Protein AF-A0A2G5VVV7-F1 (afdb_monomer)

Sequence (182 aa):
MAPKPEKLKFDSKTTTQTGTEFLISVNQKESNQVFVVARTVVSTDLEGRTAAHVWNPSATKVTLLEGQDIGEAKEYEEIQENWCTPPEADWEAKLPRLPQETPPDYRPLDEIDLKKSILTEDQRKQMVEVINQHKAAFVAPDGNLGCYNGPIRHQIEFIKDAKMPAPRNYRVPLKRRDEVRK

Organism: NCBI:txid1611254

Foldseek 3Di:
DDDDDDDDDDDDDPPPPQQQKKFKAFDPDDDPADKGWDGDIDHADPVRDDDIDIGRPPPDDDDDDVPDDGIDIGRDDDPPPPDPDPPVNPVVVVDDDQQDPFDPPDAPVVVDDCPPDPDDPVVVVVVSVVSRVPVVVDQGSNNDDDDDPDPDDDDDDDDPPDDDDDDDDDDDPPVCCVVVVD

Mean predicted aligned error: 18.75 Å

Secondary structure (DSSP, 8-state):
-PPPPP-------------SEEEEEE-----SS--EE--EEEEPPTTS-----EE-TT-S---PPTT---EEEEE-----------TTT--GGGSPPPP-PPPTT--GGGT---TT-S--HHHHHHHHHHHHHTGGGSPPTT--PPP--SS-----PPPTTPPPPPP--PPPPHHHHHHHH-

pLDDT: mean 76.26, std 15.71, range [29.38, 93.12]

Structure (mmCIF, N/CA/C/O backbone):
data_AF-A0A2G5VVV7-F1
#
_entry.id   AF-A0A2G5VVV7-F1
#
loop_
_atom_site.group_PDB
_atom_site.id
_atom_site.type_symbol
_atom_site.label_atom_id
_atom_site.label_alt_id
_atom_site.label_comp_id
_atom_site.label_asym_id
_atom_site.label_entity_id
_atom_site.label_seq_id
_atom_site.pdbx_PDB_ins_code
_atom_site.Cartn_x
_atom_site.Cartn_y
_atom_site.Cartn_z
_atom_site.occupancy
_atom_site.B_iso_or_equiv
_atom_site.auth_seq_id
_atom_site.auth_comp_id
_atom_site.auth_asym_id
_atom_site.auth_atom_id
_atom_site.pdbx_PDB_model_num
ATOM 1 N N . MET A 1 1 ? 42.698 47.437 -3.882 1.00 41.75 1 MET A N 1
ATOM 2 C CA . MET A 1 1 ? 42.635 46.426 -2.807 1.00 41.75 1 MET A CA 1
ATOM 3 C C . MET A 1 1 ? 41.265 45.769 -2.907 1.00 41.75 1 MET A C 1
ATOM 5 O O . MET A 1 1 ? 40.293 46.346 -2.450 1.00 41.75 1 MET A O 1
ATOM 9 N N . ALA A 1 2 ? 41.170 44.677 -3.667 1.00 38.00 2 ALA A N 1
ATOM 10 C CA . ALA A 1 2 ? 39.912 43.991 -3.969 1.00 38.00 2 ALA A CA 1
ATOM 11 C C . ALA A 1 2 ? 39.783 42.732 -3.086 1.00 38.00 2 ALA A C 1
ATOM 13 O O . ALA A 1 2 ? 40.809 42.100 -2.809 1.00 38.00 2 ALA A O 1
ATOM 14 N N . PRO A 1 3 ? 38.575 42.389 -2.606 1.00 35.34 3 PRO A N 1
ATOM 15 C CA . PRO A 1 3 ? 38.372 41.300 -1.655 1.00 35.34 3 PRO A CA 1
ATOM 16 C C . PRO A 1 3 ? 38.595 39.924 -2.300 1.00 35.34 3 PRO A C 1
ATOM 18 O O . PRO A 1 3 ? 38.179 39.667 -3.428 1.00 35.34 3 PRO A O 1
ATOM 21 N N . LYS A 1 4 ? 39.277 39.043 -1.559 1.00 39.00 4 LYS A N 1
ATOM 22 C CA . LYS A 1 4 ? 39.491 37.629 -1.901 1.00 39.00 4 LYS A CA 1
ATOM 23 C C . LYS A 1 4 ? 38.156 36.872 -1.874 1.00 39.00 4 LYS A C 1
ATOM 25 O O . LYS A 1 4 ? 37.418 37.050 -0.908 1.00 39.00 4 LYS A O 1
ATOM 30 N N . PRO A 1 5 ? 37.882 35.970 -2.830 1.00 36.88 5 PRO A N 1
ATOM 31 C CA . PRO A 1 5 ? 36.772 35.043 -2.699 1.00 36.88 5 PRO A CA 1
ATOM 32 C C . PRO A 1 5 ? 37.105 33.945 -1.680 1.00 36.88 5 PRO A C 1
ATOM 34 O O . PRO A 1 5 ? 38.140 33.274 -1.732 1.00 36.88 5 PRO A O 1
ATOM 37 N N . GLU A 1 6 ? 36.195 33.833 -0.726 1.00 32.22 6 GLU A N 1
ATOM 38 C CA . GLU A 1 6 ? 36.112 32.883 0.369 1.00 32.22 6 GLU A CA 1
ATOM 39 C C . GLU A 1 6 ? 35.870 31.465 -0.173 1.00 32.22 6 GLU A C 1
ATOM 41 O O . GLU A 1 6 ? 34.996 31.234 -1.007 1.00 32.22 6 GLU A O 1
ATOM 46 N N . LYS A 1 7 ? 36.695 30.503 0.257 1.00 32.16 7 LYS A N 1
ATOM 47 C CA . LYS A 1 7 ? 36.575 29.101 -0.156 1.00 32.16 7 LYS A CA 1
ATOM 48 C C . LYS A 1 7 ? 35.434 28.442 0.618 1.00 32.16 7 LYS A C 1
ATOM 50 O O . LYS A 1 7 ? 35.614 28.093 1.782 1.00 32.16 7 LYS A O 1
ATOM 55 N N . LEU A 1 8 ? 34.303 28.217 -0.046 1.00 30.86 8 LEU A N 1
ATOM 56 C CA . LEU A 1 8 ? 33.280 27.275 0.406 1.00 30.86 8 LEU A CA 1
ATOM 57 C C . LEU A 1 8 ? 33.850 25.854 0.318 1.00 30.86 8 LEU A C 1
ATOM 59 O O . LEU A 1 8 ? 34.060 25.316 -0.768 1.00 30.86 8 LEU A O 1
ATOM 63 N N . LYS A 1 9 ? 34.154 25.270 1.479 1.00 29.38 9 LYS A N 1
ATOM 64 C CA . LYS A 1 9 ? 34.445 23.843 1.615 1.00 29.38 9 LYS A CA 1
ATOM 65 C C . LYS A 1 9 ? 33.119 23.089 1.653 1.00 29.38 9 LYS A C 1
ATOM 67 O O . LYS A 1 9 ? 32.349 23.278 2.588 1.00 29.38 9 LYS A O 1
ATOM 72 N N . PHE A 1 10 ? 32.893 22.220 0.676 1.00 32.81 10 PHE A N 1
ATOM 73 C CA . PHE A 1 10 ? 31.936 21.128 0.801 1.00 32.81 10 P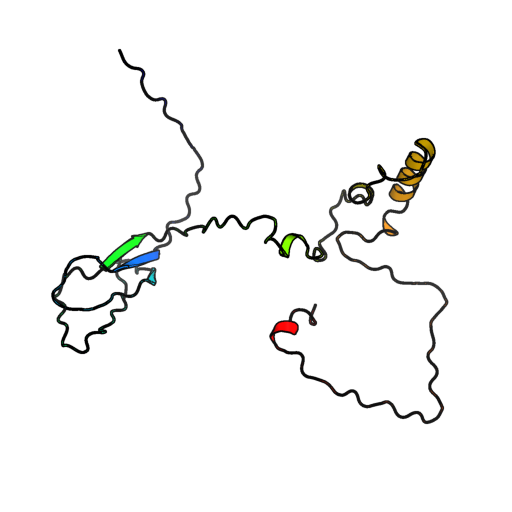HE A CA 1
ATOM 74 C C . PHE A 1 10 ? 32.727 19.838 1.003 1.00 32.81 10 PHE A C 1
ATOM 76 O O . PHE A 1 10 ? 33.313 19.303 0.066 1.00 32.81 10 PHE A O 1
ATOM 83 N N . ASP A 1 11 ? 32.778 19.379 2.253 1.00 38.06 11 ASP A N 1
ATOM 84 C CA . ASP A 1 11 ? 33.148 18.009 2.586 1.00 38.06 11 ASP A CA 1
ATOM 85 C C . ASP A 1 11 ? 31.866 17.168 2.603 1.00 38.06 11 ASP A C 1
ATOM 87 O O . ASP A 1 11 ? 31.071 17.242 3.537 1.00 38.06 11 ASP A O 1
ATOM 91 N N . SER A 1 12 ? 31.684 16.323 1.594 1.00 32.97 12 SER A N 1
ATOM 92 C CA . SER A 1 12 ? 30.944 15.072 1.757 1.00 32.97 12 SER A CA 1
ATOM 93 C C . SER A 1 12 ? 31.585 14.029 0.858 1.00 32.97 12 SER A C 1
ATOM 95 O O . SER A 1 12 ? 31.315 13.938 -0.336 1.00 32.97 12 SER A O 1
ATOM 97 N N . LYS A 1 13 ? 32.485 13.253 1.467 1.00 41.41 13 LYS A N 1
ATOM 98 C CA . LYS A 1 13 ? 32.951 11.981 0.929 1.00 41.41 13 LYS A CA 1
ATOM 99 C C . LYS A 1 13 ? 31.738 11.107 0.625 1.00 41.41 13 LYS A C 1
ATOM 101 O O . LYS A 1 13 ? 31.101 10.586 1.537 1.00 41.41 13 LYS A O 1
ATOM 106 N N . THR A 1 14 ? 31.507 10.861 -0.649 1.00 30.59 14 THR A N 1
ATOM 107 C CA . THR A 1 14 ? 31.000 9.573 -1.103 1.00 30.59 14 THR A CA 1
ATOM 108 C C . THR A 1 14 ? 31.965 9.149 -2.189 1.00 30.59 14 THR A C 1
ATOM 110 O O . THR A 1 14 ? 31.849 9.523 -3.347 1.00 30.59 14 THR A O 1
ATOM 113 N N . THR A 1 15 ? 33.033 8.473 -1.767 1.00 32.81 15 THR A N 1
ATOM 114 C CA . THR A 1 15 ? 33.908 7.746 -2.680 1.00 32.81 15 THR A CA 1
ATOM 115 C C . THR A 1 15 ? 33.084 6.581 -3.211 1.00 32.81 15 THR A C 1
ATOM 117 O O . THR A 1 15 ? 33.132 5.477 -2.670 1.00 32.81 15 THR A O 1
ATOM 120 N N . THR A 1 16 ? 32.253 6.855 -4.212 1.00 38.34 16 THR A N 1
ATOM 121 C CA . THR A 1 16 ? 31.701 5.826 -5.081 1.00 38.34 16 THR A CA 1
ATOM 122 C C . THR A 1 16 ? 32.914 5.193 -5.740 1.00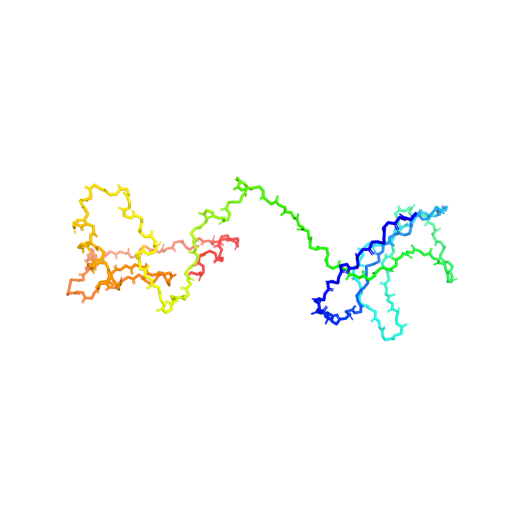 38.34 16 THR A C 1
ATOM 124 O O . THR A 1 16 ? 33.713 5.890 -6.363 1.00 38.34 16 THR A O 1
ATOM 127 N N . GLN A 1 17 ? 33.142 3.907 -5.475 1.00 38.91 17 GLN A N 1
ATOM 128 C CA . GLN A 1 17 ? 34.186 3.154 -6.159 1.00 38.91 17 GLN A CA 1
ATOM 129 C C . GLN A 1 17 ? 33.979 3.378 -7.652 1.00 38.91 17 GLN A C 1
ATOM 131 O O . GLN A 1 17 ? 32.901 3.086 -8.161 1.00 38.91 17 GLN A O 1
ATOM 136 N N . THR A 1 18 ? 34.970 3.979 -8.302 1.00 42.12 18 THR A N 1
ATOM 137 C CA . THR A 1 18 ? 34.952 4.316 -9.718 1.00 42.12 18 THR A CA 1
ATOM 138 C C . THR A 1 18 ? 34.726 3.023 -10.492 1.00 42.12 18 THR A C 1
ATOM 140 O O . THR A 1 18 ? 35.634 2.199 -10.623 1.00 42.12 18 THR A O 1
ATOM 143 N N . GLY A 1 19 ? 33.480 2.786 -10.903 1.00 54.12 19 GLY A N 1
ATOM 144 C CA . GLY A 1 19 ? 33.146 1.690 -11.796 1.00 54.12 19 GLY A CA 1
ATOM 145 C C . GLY A 1 19 ? 33.935 1.904 -13.075 1.00 54.12 19 GLY A C 1
ATOM 146 O O . GLY A 1 19 ? 34.080 3.031 -13.538 1.00 54.12 19 GLY A O 1
ATOM 147 N N . THR A 1 20 ? 34.510 0.845 -13.629 1.00 67.12 20 THR A N 1
ATOM 148 C CA . THR A 1 20 ? 35.317 0.909 -14.853 1.00 67.12 20 THR A CA 1
ATOM 149 C C . THR A 1 20 ? 34.416 1.067 -16.087 1.00 67.12 20 THR A C 1
ATOM 151 O O . THR A 1 20 ? 34.568 0.349 -17.071 1.00 67.12 20 THR A O 1
ATOM 154 N N . GLU A 1 21 ? 33.416 1.944 -15.992 1.00 80.12 21 GLU A N 1
ATOM 155 C CA . GLU A 1 21 ? 32.325 2.128 -16.937 1.00 80.12 21 GLU A CA 1
ATOM 156 C C . GLU A 1 21 ? 32.503 3.451 -17.677 1.00 80.12 21 GLU A C 1
ATOM 158 O O . GLU A 1 21 ? 32.605 4.529 -17.088 1.00 80.12 21 GLU A O 1
ATOM 163 N N . PHE A 1 22 ? 32.529 3.363 -19.001 1.00 81.88 22 PHE A N 1
ATOM 164 C CA . PHE A 1 22 ? 32.709 4.503 -19.881 1.00 81.88 22 PHE A CA 1
ATOM 165 C C . PHE A 1 22 ? 31.529 4.615 -20.836 1.00 81.88 22 PHE A C 1
ATOM 167 O O . PHE A 1 22 ? 31.067 3.630 -21.413 1.00 81.88 22 PHE A O 1
ATOM 174 N N . LEU A 1 23 ? 31.067 5.840 -21.047 1.00 82.44 23 LEU A N 1
ATOM 175 C CA . LEU A 1 23 ? 30.160 6.201 -22.117 1.00 82.44 23 LEU A CA 1
ATOM 176 C C . LEU A 1 23 ? 30.962 6.492 -23.384 1.00 82.44 23 LEU A C 1
ATOM 178 O O . LEU A 1 23 ? 31.681 7.489 -23.464 1.00 82.44 23 LEU A O 1
ATOM 182 N N . ILE A 1 24 ? 30.785 5.655 -24.400 1.00 84.94 24 ILE A N 1
ATOM 183 C CA . ILE A 1 24 ? 31.297 5.924 -25.742 1.00 84.94 24 ILE A CA 1
ATOM 184 C C . ILE A 1 24 ? 30.315 6.853 -26.458 1.00 84.94 24 ILE A C 1
ATOM 186 O O . ILE A 1 24 ? 29.110 6.591 -26.485 1.00 84.94 24 ILE A O 1
ATOM 190 N N . SER A 1 25 ? 30.818 7.923 -27.069 1.00 80.06 25 SER A N 1
ATOM 191 C CA . SER A 1 25 ? 30.052 8.827 -27.931 1.00 80.06 25 SER A CA 1
ATOM 192 C C . SER A 1 25 ? 30.754 9.098 -29.262 1.00 80.06 25 SER A C 1
ATOM 194 O O . SER A 1 25 ? 31.976 9.009 -29.378 1.00 80.06 25 SER A O 1
ATOM 196 N N . VAL A 1 26 ? 29.966 9.455 -30.280 1.00 76.56 26 VAL A N 1
ATOM 197 C CA . VAL A 1 26 ? 30.473 9.816 -31.611 1.00 76.56 26 VAL A CA 1
ATOM 198 C C . VAL A 1 26 ? 31.362 11.051 -31.510 1.00 76.56 26 VAL A C 1
ATOM 200 O O . VAL A 1 26 ? 30.960 12.062 -30.935 1.00 76.56 26 VAL A O 1
ATOM 203 N N . ASN A 1 27 ? 32.546 10.983 -32.115 1.00 68.56 27 ASN A N 1
ATOM 204 C CA . ASN A 1 27 ? 33.397 12.152 -32.268 1.00 68.56 27 ASN A CA 1
ATOM 205 C C . ASN A 1 27 ? 32.788 13.060 -33.351 1.00 68.56 27 ASN A C 1
ATOM 207 O O . ASN A 1 27 ? 32.589 12.619 -34.480 1.00 68.56 27 ASN A O 1
ATOM 211 N N . GLN A 1 28 ? 32.487 14.321 -33.030 1.00 64.62 28 GLN A N 1
ATOM 212 C CA . GLN A 1 28 ? 31.889 15.291 -33.967 1.00 64.62 28 GLN A CA 1
ATOM 213 C C . GLN A 1 28 ? 32.881 15.805 -35.030 1.00 64.62 28 GLN A C 1
ATOM 215 O O . GLN A 1 28 ? 32.661 16.842 -35.652 1.00 64.62 28 GLN A O 1
ATOM 220 N N . LYS A 1 29 ? 34.000 15.108 -35.231 1.00 67.25 29 LYS A N 1
ATOM 221 C CA . LYS A 1 29 ? 35.034 15.497 -36.182 1.00 67.25 29 LYS A CA 1
ATOM 222 C C . LYS A 1 29 ? 34.561 15.235 -37.608 1.00 67.25 29 LYS A C 1
ATOM 224 O O . LYS A 1 29 ? 34.076 14.151 -37.924 1.00 67.25 29 LYS A O 1
ATOM 229 N N . GLU A 1 30 ? 34.743 16.224 -38.475 1.00 61.44 30 GLU A N 1
ATOM 230 C CA . GLU A 1 30 ? 34.413 16.096 -39.891 1.00 61.44 30 GLU A CA 1
ATOM 231 C C . GLU A 1 30 ? 35.274 15.000 -40.536 1.00 61.44 30 GLU A C 1
ATOM 233 O O . GLU A 1 30 ? 36.505 15.067 -40.557 1.00 61.44 30 GLU A O 1
ATOM 238 N N . SER A 1 31 ? 34.609 13.962 -41.039 1.00 67.94 31 SER A N 1
ATOM 239 C CA . SER A 1 31 ? 35.207 12.854 -41.777 1.00 67.94 31 SER A CA 1
ATOM 240 C C . SER A 1 31 ? 34.545 12.771 -43.147 1.00 67.94 31 SER A C 1
ATOM 242 O O . SER A 1 31 ? 33.325 12.855 -43.264 1.00 67.94 31 SER A O 1
ATOM 244 N N . ASN A 1 32 ? 35.349 12.538 -44.187 1.00 69.88 32 ASN A N 1
ATOM 245 C CA . ASN A 1 32 ? 34.858 12.303 -45.550 1.00 69.88 32 ASN A CA 1
ATOM 246 C C . ASN A 1 32 ? 34.114 10.960 -45.693 1.00 69.88 32 ASN A C 1
ATOM 248 O O . ASN A 1 32 ? 33.502 10.700 -46.726 1.00 69.88 32 ASN A O 1
ATOM 252 N N . GLN A 1 33 ? 34.197 10.087 -44.684 1.00 72.81 33 GLN A N 1
ATOM 253 C CA . GLN A 1 33 ? 33.508 8.799 -44.634 1.00 72.81 33 GLN A CA 1
ATOM 254 C C . GLN A 1 33 ? 32.395 8.843 -43.587 1.00 72.81 33 GLN A C 1
ATOM 256 O O . GLN A 1 33 ? 32.633 9.235 -42.444 1.00 72.81 33 GLN A O 1
ATOM 261 N N . VA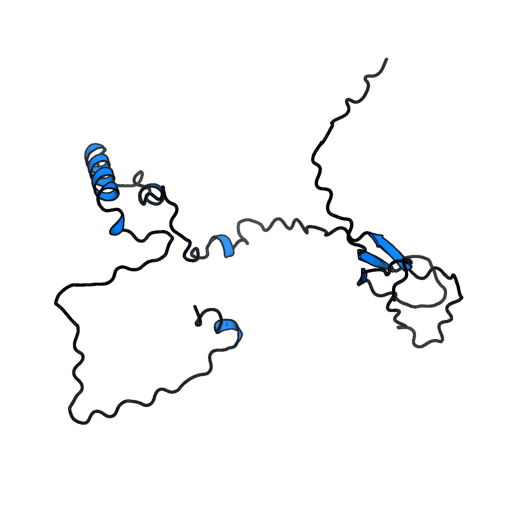L A 1 34 ? 31.196 8.404 -43.978 1.00 78.00 34 VAL A N 1
ATOM 262 C CA . VAL A 1 34 ? 30.000 8.421 -43.130 1.00 78.00 34 VAL A CA 1
ATOM 263 C C . VAL A 1 34 ? 29.871 7.085 -42.396 1.00 78.00 34 VAL A C 1
ATOM 265 O O . VAL A 1 34 ? 29.433 6.082 -42.963 1.00 78.00 34 VAL A O 1
ATOM 268 N N . PHE A 1 35 ? 30.239 7.084 -41.118 1.00 80.50 35 PHE A N 1
ATOM 269 C CA . PHE A 1 35 ? 30.015 5.991 -40.174 1.00 80.50 35 PHE A CA 1
ATOM 270 C C . PHE A 1 35 ? 29.528 6.558 -38.837 1.00 80.50 35 PHE A C 1
ATOM 272 O O . PHE A 1 35 ? 29.743 7.729 -38.532 1.00 80.50 35 PHE A O 1
ATOM 279 N N . VAL A 1 36 ? 28.845 5.733 -38.046 1.00 82.25 36 VAL A N 1
ATOM 280 C CA . VAL A 1 36 ? 28.273 6.118 -36.752 1.00 82.25 36 VAL A CA 1
ATOM 281 C C . VAL A 1 36 ? 28.804 5.174 -35.684 1.00 82.25 36 VAL A C 1
ATOM 283 O O . VAL A 1 36 ? 28.668 3.959 -35.807 1.00 82.25 36 VAL A O 1
ATOM 286 N N . VAL A 1 37 ? 29.389 5.721 -34.623 1.00 84.75 37 VAL A N 1
ATOM 287 C CA . VAL A 1 37 ? 29.725 4.954 -33.416 1.00 84.75 37 VAL A CA 1
ATOM 288 C C . VAL A 1 37 ? 28.503 4.927 -32.501 1.00 84.75 37 VAL A C 1
ATOM 290 O O . VAL A 1 37 ? 27.918 5.967 -32.204 1.00 84.75 37 VAL A O 1
ATOM 293 N N . ALA A 1 38 ? 28.073 3.743 -32.075 1.00 81.88 38 ALA A N 1
ATOM 294 C CA . ALA A 1 38 ? 26.917 3.620 -31.198 1.00 81.88 38 ALA A CA 1
ATOM 295 C C . ALA A 1 38 ? 27.218 4.241 -29.827 1.00 81.88 38 ALA A C 1
ATOM 297 O O . ALA A 1 38 ? 28.264 3.979 -29.232 1.00 81.88 38 ALA A O 1
ATOM 298 N N . ARG A 1 39 ? 26.277 5.042 -29.314 1.00 83.12 39 ARG A N 1
ATOM 299 C CA . ARG A 1 39 ? 26.355 5.553 -27.946 1.00 83.12 39 ARG A CA 1
ATOM 300 C C . ARG A 1 39 ? 26.049 4.409 -26.988 1.00 83.12 39 ARG A C 1
ATOM 302 O O . ARG A 1 39 ? 24.937 3.883 -26.996 1.00 83.12 39 ARG A O 1
ATOM 309 N N . THR A 1 40 ? 27.032 3.971 -26.214 1.00 82.50 40 THR A N 1
ATOM 310 C CA . THR A 1 40 ? 26.900 2.779 -25.365 1.00 82.50 40 THR A CA 1
ATOM 311 C C . THR A 1 40 ? 27.755 2.932 -24.117 1.00 82.50 40 THR A C 1
ATOM 313 O O . THR A 1 40 ? 28.841 3.504 -24.179 1.00 82.50 40 THR A O 1
ATOM 316 N N . VAL A 1 41 ? 27.239 2.437 -22.992 1.00 85.25 41 VAL A N 1
ATOM 317 C CA . VAL A 1 41 ? 27.993 2.301 -21.744 1.00 85.25 41 VAL A CA 1
ATOM 318 C C . VAL A 1 41 ? 28.699 0.954 -21.777 1.00 85.25 41 VAL A C 1
ATOM 320 O O . VAL A 1 41 ? 28.057 -0.071 -22.013 1.00 85.25 41 VAL A O 1
ATOM 323 N N . VAL A 1 42 ? 30.014 0.958 -21.598 1.00 82.25 42 VAL A N 1
ATOM 324 C CA . VAL A 1 42 ? 30.841 -0.249 -21.647 1.00 82.25 42 VAL A CA 1
ATOM 325 C C . VAL A 1 42 ? 31.768 -0.314 -20.446 1.00 82.25 42 VAL A C 1
ATOM 327 O O . VAL A 1 42 ? 32.314 0.701 -20.018 1.00 82.25 42 VAL A O 1
ATOM 330 N N . SER A 1 43 ? 31.984 -1.521 -19.936 1.00 81.88 43 SER A N 1
ATOM 331 C CA . SER A 1 43 ? 33.055 -1.804 -18.987 1.00 81.88 43 SER A CA 1
ATOM 332 C C . SER A 1 43 ? 34.364 -2.077 -19.733 1.00 81.88 43 SER A C 1
ATOM 334 O O . SER A 1 43 ? 34.343 -2.726 -20.785 1.00 81.88 43 SER A O 1
ATOM 336 N N . THR A 1 44 ? 35.502 -1.613 -19.214 1.00 80.81 44 T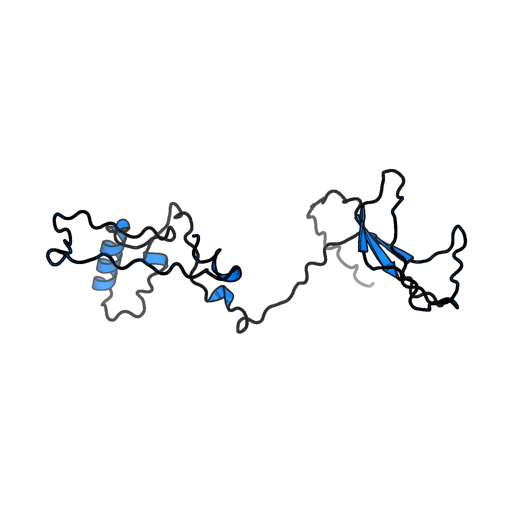HR A N 1
ATOM 337 C CA . THR A 1 44 ? 36.824 -1.933 -19.790 1.00 80.81 44 THR A CA 1
ATOM 338 C C . THR A 1 44 ? 37.535 -3.042 -19.019 1.00 80.81 44 THR A C 1
ATOM 340 O O . THR A 1 44 ? 37.378 -3.160 -17.805 1.00 80.81 44 THR A O 1
ATOM 343 N N . ASP A 1 45 ? 38.385 -3.800 -19.714 1.00 79.38 45 ASP A N 1
ATOM 344 C CA . ASP A 1 45 ? 39.290 -4.774 -19.091 1.00 79.38 45 ASP A CA 1
ATOM 345 C C . ASP A 1 45 ? 40.424 -4.087 -18.297 1.00 79.38 45 ASP A C 1
ATOM 347 O O . ASP A 1 45 ? 40.611 -2.872 -18.377 1.00 79.38 45 ASP A O 1
ATOM 351 N N . LEU A 1 46 ? 41.249 -4.864 -17.576 1.00 74.06 46 LEU A N 1
ATOM 352 C CA . LEU A 1 46 ? 42.396 -4.373 -16.780 1.00 74.06 46 LEU A CA 1
ATOM 353 C C . LEU A 1 46 ? 43.431 -3.562 -17.589 1.00 74.06 46 LEU A C 1
ATOM 355 O O . LEU A 1 46 ? 44.210 -2.806 -17.017 1.00 74.06 46 LEU A O 1
ATOM 359 N N . GLU A 1 47 ? 43.437 -3.714 -18.915 1.00 76.44 47 GLU A N 1
ATOM 360 C CA . GLU A 1 47 ? 44.302 -2.981 -19.849 1.00 76.44 47 GLU A CA 1
ATOM 361 C C . GLU A 1 47 ? 43.601 -1.777 -20.512 1.00 76.44 47 GLU A C 1
ATOM 363 O O . GLU A 1 47 ? 44.152 -1.176 -21.433 1.00 76.44 47 GLU A O 1
ATOM 368 N N . GLY A 1 48 ? 42.374 -1.438 -20.094 1.00 73.50 48 GLY A N 1
ATOM 369 C CA . GLY A 1 48 ? 41.603 -0.307 -20.626 1.00 73.50 48 GLY A CA 1
ATOM 370 C C . GLY A 1 48 ? 41.032 -0.529 -22.031 1.00 73.50 48 GLY A C 1
ATOM 371 O O . GLY A 1 48 ? 40.651 0.427 -22.704 1.00 73.50 48 GLY A O 1
ATOM 372 N N . ARG A 1 49 ? 40.984 -1.779 -22.506 1.00 80.06 49 ARG A N 1
ATOM 373 C CA . ARG A 1 49 ? 40.441 -2.131 -23.827 1.00 80.06 49 ARG A CA 1
ATOM 374 C C . ARG A 1 49 ? 38.947 -2.419 -23.727 1.00 80.06 49 ARG A C 1
ATOM 376 O O . ARG A 1 49 ? 38.478 -2.975 -22.737 1.00 80.06 49 ARG A O 1
ATOM 383 N N . THR A 1 50 ? 38.206 -2.046 -24.765 1.00 82.12 50 THR A N 1
ATOM 384 C CA . THR A 1 50 ? 36.775 -2.335 -24.893 1.00 82.12 50 THR A CA 1
ATOM 385 C C . THR A 1 50 ? 36.367 -2.380 -26.364 1.00 82.12 50 THR A C 1
ATOM 387 O O . THR A 1 50 ? 37.073 -1.859 -27.232 1.00 82.12 50 THR A O 1
ATOM 390 N N . ALA A 1 51 ? 35.244 -3.030 -26.658 1.00 82.25 51 ALA A N 1
ATOM 391 C CA . ALA A 1 51 ? 34.694 -3.115 -28.003 1.00 82.25 51 ALA A CA 1
ATOM 392 C C . ALA A 1 51 ? 33.669 -1.995 -28.231 1.00 82.25 51 ALA A C 1
ATOM 394 O O . ALA A 1 51 ? 32.743 -1.817 -27.443 1.00 82.25 51 ALA A O 1
ATOM 395 N N . ALA A 1 52 ? 33.804 -1.272 -29.343 1.00 83.19 52 ALA A N 1
ATOM 396 C CA . ALA A 1 52 ? 32.834 -0.271 -29.776 1.00 83.19 52 ALA A CA 1
ATOM 397 C C . ALA A 1 52 ? 32.017 -0.796 -30.964 1.00 83.19 52 ALA A C 1
ATOM 399 O O . ALA A 1 52 ? 32.563 -1.383 -31.900 1.00 83.19 52 ALA A O 1
ATOM 400 N N . HIS A 1 53 ? 30.708 -0.544 -30.960 1.00 83.62 53 HIS A N 1
ATOM 401 C CA . HIS A 1 53 ? 29.861 -0.850 -32.109 1.00 83.62 53 HIS A CA 1
ATOM 402 C C . HIS A 1 53 ? 29.916 0.285 -33.128 1.00 83.62 53 HIS A C 1
ATOM 404 O O . HIS A 1 53 ? 29.551 1.422 -32.830 1.00 83.62 53 HIS A O 1
ATOM 410 N N . VAL A 1 54 ? 30.323 -0.044 -34.352 1.00 85.00 54 VAL A N 1
ATOM 411 C CA . VAL A 1 54 ? 30.374 0.894 -35.476 1.00 85.00 54 VAL A CA 1
ATOM 412 C C . VAL A 1 54 ? 29.361 0.468 -36.528 1.00 85.00 54 VAL A C 1
ATOM 414 O O . VAL A 1 54 ? 29.351 -0.677 -36.976 1.00 85.00 54 VAL A O 1
ATOM 417 N N . TRP A 1 55 ? 28.517 1.407 -36.931 1.00 84.50 55 TRP A N 1
ATOM 418 C CA . TRP A 1 55 ? 27.511 1.235 -37.966 1.00 84.50 55 TRP A CA 1
ATOM 419 C C . TRP A 1 55 ? 27.900 2.014 -39.216 1.00 84.50 55 TRP A C 1
ATOM 421 O O . TRP A 1 55 ? 28.270 3.185 -39.150 1.00 84.50 55 TRP A O 1
ATOM 431 N N . ASN A 1 56 ? 27.778 1.365 -40.373 1.00 86.50 56 ASN A N 1
ATOM 432 C CA . ASN A 1 56 ? 27.977 1.993 -41.673 1.00 86.50 56 ASN A CA 1
ATOM 433 C C . ASN A 1 56 ? 26.619 2.220 -42.361 1.00 86.50 56 ASN A C 1
ATOM 435 O O . ASN A 1 56 ? 26.117 1.307 -43.019 1.00 86.50 56 ASN A O 1
ATOM 439 N N . PRO A 1 57 ? 26.018 3.417 -42.245 1.00 82.69 57 PRO A N 1
ATOM 440 C CA . PRO A 1 57 ? 24.754 3.728 -42.910 1.00 82.69 57 PRO A CA 1
ATOM 441 C C . PRO A 1 57 ? 24.925 4.046 -44.404 1.00 82.69 57 PRO A C 1
ATOM 443 O O . PRO A 1 57 ? 23.941 4.094 -45.133 1.00 82.69 57 PRO A O 1
ATOM 446 N N . SER A 1 58 ? 26.154 4.286 -44.872 1.00 79.81 58 SER A N 1
ATOM 447 C CA . SER A 1 58 ? 26.415 4.809 -46.218 1.00 79.81 58 SER A CA 1
ATOM 448 C C . SER A 1 58 ? 26.431 3.747 -47.317 1.00 79.81 58 SER A C 1
ATOM 450 O O . SER A 1 58 ? 26.476 4.099 -48.492 1.00 79.81 58 SER A O 1
ATOM 452 N N . ALA A 1 59 ? 26.463 2.458 -46.952 1.00 75.38 59 ALA A N 1
ATOM 453 C CA . ALA A 1 59 ? 26.680 1.320 -47.857 1.00 75.38 59 ALA A CA 1
ATOM 454 C C . ALA A 1 59 ? 27.941 1.426 -48.751 1.00 75.38 59 ALA A C 1
ATOM 456 O O . ALA A 1 59 ? 28.149 0.598 -49.637 1.00 75.38 59 ALA A O 1
ATOM 457 N N . THR A 1 60 ? 28.812 2.411 -48.508 1.00 83.62 60 THR A N 1
ATOM 458 C CA . THR A 1 60 ? 30.101 2.570 -49.186 1.00 83.62 60 THR A CA 1
ATOM 459 C C . THR A 1 60 ? 31.215 1.906 -48.383 1.00 83.62 60 THR A C 1
ATOM 461 O O . THR A 1 60 ? 31.062 1.610 -47.195 1.00 83.62 60 THR A O 1
ATOM 464 N N . LYS A 1 61 ? 32.354 1.634 -49.027 1.00 82.38 61 LYS A N 1
ATOM 465 C CA . LYS A 1 61 ? 33.515 1.054 -48.348 1.00 82.38 61 LYS A CA 1
ATOM 466 C C . LYS A 1 61 ? 34.125 2.087 -47.392 1.00 82.38 61 LYS A C 1
ATOM 468 O O . LYS A 1 61 ? 34.719 3.061 -47.841 1.00 82.38 61 LYS A O 1
ATOM 473 N N . VAL A 1 62 ? 34.008 1.829 -46.092 1.00 82.69 62 VAL A N 1
ATOM 474 C CA . VAL A 1 62 ? 34.658 2.601 -45.021 1.00 82.69 62 VAL A CA 1
ATOM 475 C C . VAL A 1 62 ? 36.002 1.950 -44.697 1.00 82.69 62 VAL A C 1
ATOM 477 O O . VAL A 1 62 ? 36.095 0.724 -44.603 1.00 82.69 62 VAL A O 1
ATOM 480 N N . THR A 1 63 ? 37.052 2.753 -44.554 1.00 83.62 63 THR A N 1
ATOM 481 C CA . THR A 1 63 ? 38.409 2.295 -44.224 1.00 83.62 63 THR A CA 1
ATOM 482 C C . THR A 1 63 ? 38.853 2.952 -42.929 1.00 83.62 63 THR A C 1
ATOM 484 O O . THR A 1 63 ? 39.051 4.164 -42.900 1.00 83.62 63 THR A O 1
ATOM 487 N N . LEU A 1 64 ? 39.026 2.148 -41.882 1.00 82.12 64 LEU A N 1
ATOM 488 C CA . LEU A 1 64 ? 39.549 2.596 -40.594 1.00 82.12 64 LEU A CA 1
ATOM 489 C C . LEU A 1 64 ? 41.030 2.228 -40.507 1.00 82.12 64 LEU A C 1
ATOM 491 O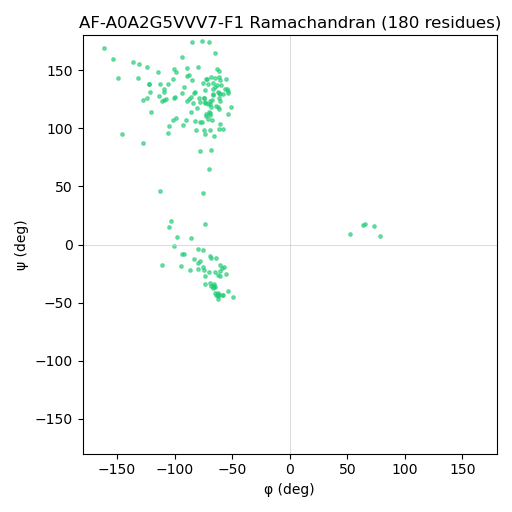 O . LEU A 1 64 ? 41.393 1.075 -40.751 1.00 82.12 64 LEU A O 1
ATOM 495 N N . LEU A 1 65 ? 41.877 3.207 -40.204 1.00 83.69 65 LEU A N 1
ATOM 496 C CA . LEU A 1 65 ? 43.310 3.006 -40.001 1.00 83.69 65 LEU A CA 1
ATOM 497 C C . LEU A 1 65 ? 43.604 2.685 -38.532 1.00 83.69 65 LEU A C 1
ATOM 499 O O . LEU A 1 65 ? 42.886 3.111 -37.628 1.00 83.69 65 LEU A O 1
ATOM 503 N N . GLU A 1 66 ? 44.681 1.943 -38.289 1.00 81.69 66 GLU A N 1
ATOM 504 C CA . GLU A 1 66 ? 45.166 1.697 -36.932 1.00 81.69 66 GLU A CA 1
ATOM 505 C C . GLU A 1 66 ? 45.557 3.026 -36.263 1.00 81.69 66 GLU A C 1
ATOM 507 O O . GLU A 1 66 ? 46.253 3.849 -36.858 1.00 81.69 66 GLU A O 1
ATOM 512 N N . GLY A 1 67 ? 45.060 3.260 -35.044 1.00 80.88 67 GLY A N 1
ATOM 513 C CA . GLY A 1 67 ? 45.254 4.518 -34.313 1.00 80.88 67 GLY A CA 1
ATOM 514 C C . GLY A 1 67 ? 44.355 5.678 -34.761 1.00 80.88 67 GLY A C 1
ATOM 515 O O . GLY A 1 67 ? 44.551 6.801 -34.308 1.00 80.88 67 GLY A O 1
ATOM 516 N N . GLN A 1 68 ? 43.381 5.442 -35.645 1.00 81.38 68 GLN A N 1
ATOM 517 C CA . GLN A 1 68 ? 42.420 6.468 -36.044 1.00 81.38 68 GLN A CA 1
ATOM 518 C C . GLN A 1 68 ? 41.377 6.724 -34.945 1.00 81.38 68 GLN A C 1
ATOM 520 O O . GLN A 1 68 ? 40.650 5.817 -34.539 1.00 81.38 68 GLN A O 1
ATOM 525 N N . ASP A 1 69 ? 41.237 7.987 -34.539 1.00 81.94 69 ASP A N 1
ATOM 526 C CA . ASP A 1 69 ? 40.200 8.417 -33.599 1.00 81.94 69 ASP A CA 1
ATOM 527 C C . ASP A 1 69 ? 38.808 8.340 -34.247 1.00 81.94 69 ASP A C 1
ATOM 529 O O . ASP A 1 69 ? 38.491 9.101 -35.165 1.00 81.94 69 ASP A O 1
ATOM 533 N N . ILE A 1 70 ? 37.960 7.435 -33.755 1.00 82.38 70 ILE A N 1
ATOM 534 C CA . ILE A 1 70 ? 36.590 7.225 -34.264 1.00 82.38 70 ILE A CA 1
ATOM 535 C C . ILE A 1 70 ? 35.494 7.671 -33.285 1.00 82.38 70 ILE A C 1
ATOM 537 O O . ILE A 1 70 ? 34.351 7.878 -33.688 1.00 82.38 70 ILE A O 1
ATOM 541 N N . GLY A 1 71 ? 35.826 7.846 -32.007 1.00 81.38 71 GLY A N 1
ATOM 542 C CA . GLY A 1 71 ? 34.881 8.160 -30.938 1.00 81.38 71 GLY A CA 1
ATOM 543 C C . GLY A 1 71 ? 35.588 8.745 -29.720 1.00 81.38 71 GLY A C 1
ATOM 544 O O . GLY A 1 71 ? 36.813 8.727 -29.640 1.00 81.38 71 GLY A O 1
ATOM 545 N N . GLU A 1 72 ? 34.806 9.272 -28.788 1.00 83.94 72 GLU A N 1
ATOM 546 C CA . GLU A 1 72 ? 35.272 9.756 -27.488 1.00 83.94 72 GLU A CA 1
ATOM 547 C C . GLU A 1 72 ? 34.700 8.843 -26.399 1.00 83.94 72 GLU A C 1
ATOM 549 O O . GLU A 1 72 ? 33.530 8.465 -26.470 1.00 83.94 72 GLU A O 1
ATOM 554 N N . ALA A 1 73 ? 35.509 8.484 -25.404 1.00 83.12 73 ALA A N 1
ATOM 555 C CA . ALA A 1 73 ? 35.061 7.753 -24.225 1.00 83.12 73 ALA A CA 1
ATOM 556 C C . ALA A 1 73 ? 35.130 8.686 -23.013 1.00 83.12 73 ALA A C 1
ATOM 558 O O . ALA A 1 73 ? 36.188 9.245 -22.723 1.00 83.12 73 ALA A O 1
ATOM 559 N N . LYS A 1 74 ? 34.004 8.867 -22.323 1.00 83.62 74 LYS A N 1
ATOM 560 C CA . LYS A 1 74 ? 33.917 9.629 -21.068 1.00 83.62 74 LYS A CA 1
ATOM 561 C C . LYS A 1 74 ? 33.548 8.691 -19.939 1.00 83.62 74 LYS A C 1
ATOM 563 O O . LYS A 1 74 ? 32.837 7.723 -20.173 1.00 83.62 74 LYS A O 1
ATOM 568 N N . GLU A 1 75 ? 34.021 8.969 -18.734 1.00 80.75 75 GLU A N 1
ATOM 569 C CA . GLU A 1 75 ? 33.561 8.253 -17.545 1.00 80.75 75 GLU A CA 1
ATOM 570 C C . GLU A 1 75 ? 32.036 8.379 -17.434 1.00 80.75 75 GLU A C 1
ATOM 572 O O . GLU A 1 75 ? 31.473 9.450 -17.693 1.00 80.75 75 GLU A O 1
ATOM 577 N N . TYR A 1 76 ? 31.359 7.265 -17.164 1.00 74.62 76 TYR A N 1
ATOM 578 C CA . TYR A 1 76 ? 29.909 7.274 -17.044 1.00 74.62 76 TYR A CA 1
ATOM 579 C C . TYR A 1 76 ? 29.508 7.871 -15.693 1.00 74.62 76 TYR A C 1
ATOM 581 O O . TYR A 1 76 ? 29.616 7.226 -14.655 1.00 74.62 76 TYR A O 1
ATOM 589 N N . GLU A 1 77 ? 29.013 9.106 -15.712 1.00 68.12 77 GLU A N 1
ATOM 590 C CA . GLU A 1 77 ? 28.259 9.664 -14.594 1.00 68.12 77 GLU A CA 1
ATOM 591 C C . GLU A 1 77 ? 26.780 9.333 -14.802 1.00 68.12 77 GLU A C 1
ATOM 593 O O . GLU A 1 77 ? 26.200 9.659 -15.843 1.00 68.12 77 GLU A O 1
ATOM 598 N N . GLU A 1 78 ? 26.162 8.674 -13.820 1.00 62.34 78 GLU A N 1
ATOM 599 C CA . GLU A 1 78 ? 24.716 8.478 -13.800 1.00 62.34 78 GLU A CA 1
ATOM 600 C C . GLU A 1 78 ? 24.048 9.858 -13.771 1.00 62.34 78 GLU A C 1
ATOM 602 O O . GLU A 1 78 ? 24.037 10.555 -12.754 1.00 62.34 78 GLU A O 1
ATOM 607 N N . ILE A 1 79 ? 23.522 10.283 -14.922 1.00 58.56 79 ILE A N 1
ATOM 608 C CA . ILE A 1 79 ? 22.729 11.502 -15.013 1.00 58.56 79 ILE A CA 1
ATOM 609 C C . ILE A 1 79 ? 21.437 11.197 -14.265 1.00 58.56 79 ILE A C 1
ATOM 611 O O . ILE A 1 79 ? 20.533 10.567 -14.810 1.00 58.56 79 ILE A O 1
ATOM 615 N N . GLN A 1 80 ? 21.347 11.631 -13.008 1.00 53.94 80 GLN A N 1
ATOM 616 C CA . GLN A 1 80 ? 20.058 11.735 -12.344 1.00 53.94 80 GLN A CA 1
ATOM 617 C C . GLN A 1 80 ? 19.243 12.746 -13.145 1.00 53.94 80 GLN A C 1
ATOM 619 O O . GLN A 1 80 ? 19.447 13.959 -13.047 1.00 53.94 80 GLN A O 1
ATOM 624 N N . GLU A 1 81 ? 18.365 12.248 -14.011 1.00 53.47 81 GLU A N 1
ATOM 625 C CA . GLU A 1 81 ? 17.408 13.084 -14.709 1.00 53.47 81 GLU A CA 1
ATOM 626 C C . GLU A 1 81 ? 16.454 13.659 -13.660 1.00 53.47 81 GLU A C 1
ATOM 628 O O . GLU A 1 81 ? 15.467 13.046 -13.260 1.00 53.47 81 GLU A O 1
ATOM 633 N N . ASN A 1 82 ? 16.793 14.855 -13.177 1.00 53.62 82 ASN A N 1
ATOM 634 C CA . ASN A 1 82 ? 15.976 15.662 -12.283 1.00 53.62 82 ASN A CA 1
ATOM 635 C C . ASN A 1 82 ? 14.755 16.192 -13.059 1.00 53.62 82 ASN A C 1
ATOM 637 O O . ASN A 1 82 ? 14.615 17.394 -13.302 1.00 53.62 82 ASN A O 1
ATOM 641 N N . TRP A 1 83 ? 13.865 15.302 -13.498 1.00 56.12 83 TRP A N 1
ATOM 642 C CA . TRP A 1 83 ? 12.548 15.714 -13.960 1.00 56.12 83 TRP A CA 1
ATOM 643 C C . TRP A 1 83 ? 11.715 16.117 -12.756 1.00 56.12 83 TRP A C 1
ATOM 645 O O . TRP A 1 83 ? 11.306 15.298 -11.939 1.00 56.12 83 TRP A O 1
ATOM 655 N N . CYS A 1 84 ? 11.450 17.414 -12.659 1.00 62.41 84 CYS A N 1
ATOM 656 C CA . CYS A 1 84 ? 10.424 17.924 -11.770 1.00 62.41 84 CYS A CA 1
ATOM 657 C C . CYS A 1 84 ? 9.063 17.612 -12.404 1.00 62.41 84 CYS A C 1
ATOM 659 O O . CYS A 1 84 ? 8.628 18.305 -13.327 1.00 62.41 84 CYS A O 1
ATOM 661 N N . THR A 1 85 ? 8.413 16.538 -11.957 1.00 73.19 85 THR A N 1
ATOM 662 C CA . THR A 1 85 ? 7.021 16.259 -12.321 1.00 73.19 85 THR A CA 1
ATOM 663 C C . THR A 1 85 ? 6.138 17.310 -11.646 1.00 73.19 85 THR A C 1
ATOM 665 O O . THR A 1 85 ? 6.180 17.428 -10.419 1.00 73.19 85 THR A O 1
ATOM 668 N N . PRO A 1 86 ? 5.358 18.108 -12.399 1.00 81.25 86 PRO A N 1
ATOM 669 C CA . PRO A 1 86 ? 4.469 19.088 -11.792 1.00 81.25 86 PRO A CA 1
ATOM 670 C C . PRO A 1 86 ? 3.439 18.379 -10.896 1.00 81.25 86 PRO A C 1
ATOM 672 O O . PRO A 1 86 ? 2.988 17.283 -11.242 1.00 81.25 86 PRO A O 1
ATOM 675 N N . PRO A 1 87 ? 3.044 18.979 -9.759 1.00 78.44 87 PRO A N 1
ATOM 676 C CA . PRO A 1 87 ? 2.198 18.328 -8.756 1.00 78.44 87 PRO A CA 1
ATOM 677 C C . PRO A 1 87 ? 0.828 17.901 -9.304 1.00 78.44 87 PRO A C 1
ATOM 679 O O . PRO A 1 87 ? 0.202 16.984 -8.777 1.00 78.44 87 PRO A O 1
ATOM 682 N N . GLU A 1 88 ? 0.349 18.525 -10.382 1.00 78.81 88 GLU A N 1
ATOM 683 C CA . GLU A 1 88 ? -0.885 18.127 -11.061 1.00 78.81 88 GLU A CA 1
ATOM 684 C C . GLU A 1 88 ? -0.740 16.827 -11.872 1.00 78.81 88 GLU A C 1
ATOM 686 O O . GLU A 1 88 ? -1.732 16.119 -12.064 1.00 78.81 88 GLU A O 1
ATOM 691 N N . ALA A 1 89 ? 0.472 16.519 -12.347 1.00 78.94 89 ALA A N 1
ATOM 692 C CA . ALA A 1 89 ? 0.799 15.324 -13.127 1.00 78.94 89 ALA A CA 1
ATOM 693 C C . ALA A 1 89 ? 1.269 14.145 -12.259 1.00 78.94 89 ALA A C 1
ATOM 695 O O . ALA A 1 89 ? 1.397 13.029 -12.766 1.00 78.94 89 ALA A O 1
ATOM 696 N N . ASP A 1 90 ? 1.484 14.371 -10.962 1.00 77.62 90 ASP A N 1
ATOM 697 C CA . ASP A 1 90 ? 1.781 13.326 -9.988 1.00 77.62 90 ASP A CA 1
ATOM 698 C C . ASP A 1 90 ? 0.492 12.588 -9.586 1.00 77.62 90 ASP A C 1
ATOM 700 O O . ASP A 1 90 ? -0.179 12.870 -8.587 1.00 77.62 90 ASP A O 1
ATOM 704 N N . TRP A 1 91 ? 0.082 11.662 -10.450 1.00 76.25 91 TRP A N 1
ATOM 705 C CA . TRP A 1 91 ? -1.054 10.781 -10.197 1.00 76.25 91 TRP A CA 1
ATOM 706 C C . TRP A 1 91 ? -0.716 9.687 -9.173 1.00 76.25 91 TRP A C 1
ATOM 708 O O . TRP A 1 91 ? -1.634 9.173 -8.530 1.00 76.25 91 TRP A O 1
ATOM 718 N N . GLU A 1 92 ? 0.568 9.362 -8.983 1.00 74.81 92 GLU A N 1
ATOM 719 C CA . GLU A 1 92 ? 1.030 8.367 -8.010 1.00 74.81 92 GLU A CA 1
ATOM 720 C C . GLU A 1 92 ? 0.778 8.835 -6.574 1.00 74.81 92 GLU A C 1
ATOM 722 O O . GLU A 1 92 ? 0.335 8.041 -5.743 1.00 74.81 92 GLU A O 1
ATOM 727 N N . ALA A 1 93 ? 0.910 10.138 -6.300 1.00 75.00 93 ALA A N 1
ATOM 728 C CA . ALA A 1 93 ? 0.557 10.729 -5.005 1.00 75.00 93 ALA A CA 1
ATOM 729 C C . ALA A 1 93 ? -0.918 10.537 -4.597 1.00 75.00 93 ALA A C 1
ATOM 731 O O . ALA A 1 93 ? -1.255 10.656 -3.416 1.00 75.00 93 ALA A O 1
ATOM 732 N N . LYS A 1 94 ? -1.814 10.253 -5.553 1.00 74.00 94 LYS A N 1
ATOM 733 C CA . LYS A 1 94 ? -3.246 10.007 -5.299 1.00 74.00 94 LYS A CA 1
ATOM 734 C C . LYS A 1 94 ? -3.578 8.529 -5.117 1.00 74.00 94 LYS A C 1
ATOM 736 O O . LYS A 1 94 ? -4.724 8.214 -4.788 1.00 74.00 94 LYS A O 1
ATOM 741 N N . LEU A 1 95 ? -2.631 7.626 -5.365 1.00 78.88 95 LEU A N 1
ATOM 742 C CA . LEU A 1 95 ? -2.869 6.206 -5.163 1.00 78.88 95 LEU A CA 1
ATOM 743 C C . LEU A 1 95 ? -3.020 5.902 -3.666 1.00 78.88 95 LEU A C 1
ATOM 745 O O . LEU A 1 95 ? -2.318 6.485 -2.835 1.00 78.88 95 LEU A O 1
ATOM 749 N N . PRO A 1 96 ? -3.906 4.959 -3.301 1.00 73.75 96 PRO A N 1
ATOM 750 C CA . PRO A 1 96 ? -3.899 4.390 -1.965 1.00 73.75 96 PRO A CA 1
ATOM 751 C C . PRO A 1 96 ? -2.506 3.839 -1.659 1.00 73.75 96 PRO A C 1
ATOM 753 O O . PRO A 1 96 ? -1.908 3.145 -2.486 1.00 73.75 96 PRO A O 1
ATOM 756 N N . ARG A 1 97 ? -1.987 4.140 -0.468 1.00 72.44 97 ARG A N 1
ATOM 757 C CA . ARG A 1 97 ? -0.718 3.563 -0.024 1.00 72.44 97 ARG A CA 1
ATOM 758 C C . ARG A 1 97 ? -0.887 2.055 0.097 1.00 72.44 97 ARG A C 1
ATOM 760 O O . ARG A 1 97 ? -1.903 1.575 0.597 1.00 72.44 97 ARG A O 1
ATOM 767 N N . LEU A 1 98 ? 0.115 1.318 -0.370 1.00 78.31 98 LEU A N 1
ATOM 768 C CA . LEU A 1 98 ? 0.173 -0.111 -0.105 1.00 78.31 98 LEU A CA 1
ATOM 769 C C . LEU A 1 98 ? 0.297 -0.342 1.407 1.00 78.31 98 LEU A C 1
ATOM 771 O O . LEU A 1 98 ? 0.889 0.501 2.086 1.00 78.31 98 LEU A O 1
ATOM 775 N N . PRO A 1 99 ? -0.215 -1.472 1.919 1.00 78.44 99 PRO A N 1
ATOM 776 C CA . PRO A 1 99 ? -0.033 -1.835 3.313 1.00 78.44 99 PRO A CA 1
ATOM 777 C C . PRO A 1 99 ? 1.452 -1.835 3.699 1.00 78.44 99 PRO A C 1
ATOM 779 O O . PRO A 1 99 ? 2.283 -2.408 2.987 1.00 78.44 99 PRO A O 1
ATOM 782 N N . GLN A 1 100 ? 1.784 -1.172 4.801 1.00 79.12 1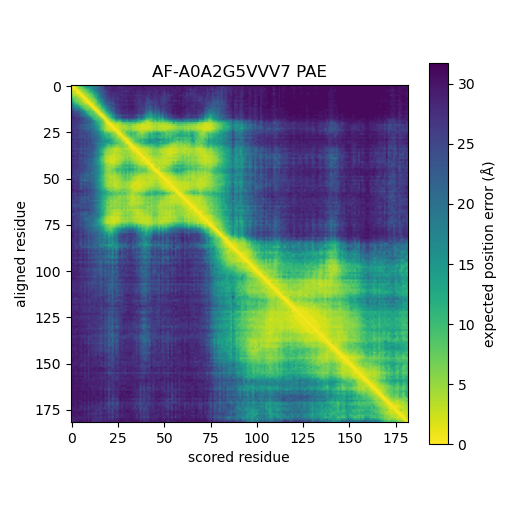00 GLN A N 1
ATOM 783 C CA . GLN A 1 100 ? 3.136 -1.053 5.355 1.00 79.12 100 GLN A CA 1
ATOM 784 C C . GLN A 1 100 ? 3.144 -1.545 6.799 1.00 79.12 100 GLN A C 1
ATOM 786 O O . GLN A 1 100 ? 2.133 -1.466 7.485 1.00 79.12 100 GLN A O 1
ATOM 791 N N . GLU A 1 101 ? 4.283 -2.030 7.291 1.00 79.50 101 GLU A N 1
ATOM 792 C CA . GLU A 1 101 ? 4.381 -2.438 8.694 1.00 79.50 101 GLU A CA 1
ATOM 793 C C . GLU A 1 101 ? 4.030 -1.274 9.628 1.00 79.50 101 GLU A C 1
ATOM 795 O O . GLU A 1 101 ? 4.554 -0.166 9.487 1.00 79.50 101 GLU A O 1
ATOM 800 N N . THR A 1 102 ? 3.130 -1.528 10.579 1.00 77.19 102 THR A N 1
ATOM 801 C CA . THR A 1 102 ? 2.664 -0.514 11.527 1.00 77.19 102 THR A CA 1
ATOM 802 C C . THR A 1 102 ? 3.827 -0.043 12.410 1.00 77.19 102 THR A C 1
ATOM 804 O O . THR A 1 102 ? 4.392 -0.851 13.155 1.00 77.19 102 THR A O 1
ATOM 807 N N . PRO A 1 103 ? 4.184 1.256 12.384 1.00 81.75 103 PRO A N 1
ATOM 808 C CA . PRO A 1 103 ? 5.221 1.797 13.254 1.00 81.75 103 PRO A CA 1
ATOM 809 C C . PRO A 1 103 ? 4.857 1.644 14.742 1.00 81.75 103 PRO A C 1
ATOM 811 O O . PRO A 1 103 ? 3.682 1.744 15.103 1.00 81.75 103 PRO A O 1
ATOM 814 N N . PRO A 1 104 ? 5.841 1.486 15.645 1.00 78.06 104 PRO A N 1
ATOM 815 C CA . PRO A 1 104 ? 5.578 1.233 17.065 1.00 78.06 104 PRO A CA 1
ATOM 816 C C . PRO A 1 104 ? 4.881 2.388 17.810 1.00 78.06 104 PRO A C 1
ATOM 818 O O . PRO A 1 104 ? 4.217 2.136 18.811 1.00 78.06 104 PRO A O 1
ATOM 821 N N . ASP A 1 105 ? 4.988 3.636 17.336 1.00 82.31 105 ASP A N 1
ATOM 822 C CA . ASP A 1 105 ? 4.281 4.805 17.906 1.00 82.31 105 ASP A CA 1
ATOM 823 C C . ASP A 1 105 ? 3.066 5.230 17.064 1.00 82.31 105 ASP A C 1
ATOM 825 O O . ASP A 1 105 ? 2.603 6.363 17.154 1.00 82.31 105 ASP A O 1
ATOM 829 N N . TYR A 1 106 ? 2.531 4.333 16.227 1.00 82.12 106 TYR A N 1
ATOM 830 C CA . TYR A 1 106 ? 1.365 4.651 15.410 1.00 82.12 106 TYR A CA 1
ATOM 831 C C . TYR A 1 106 ? 0.144 5.011 16.271 1.00 82.12 106 TYR A C 1
ATOM 833 O O . TYR A 1 106 ? -0.252 4.283 17.196 1.00 82.12 106 TYR A O 1
ATOM 841 N N . ARG A 1 107 ? -0.483 6.146 15.945 1.00 83.12 107 ARG A N 1
ATOM 842 C CA . ARG A 1 107 ? -1.717 6.616 16.573 1.00 83.12 107 ARG A CA 1
ATOM 843 C C . ARG A 1 107 ? -2.741 6.927 15.487 1.00 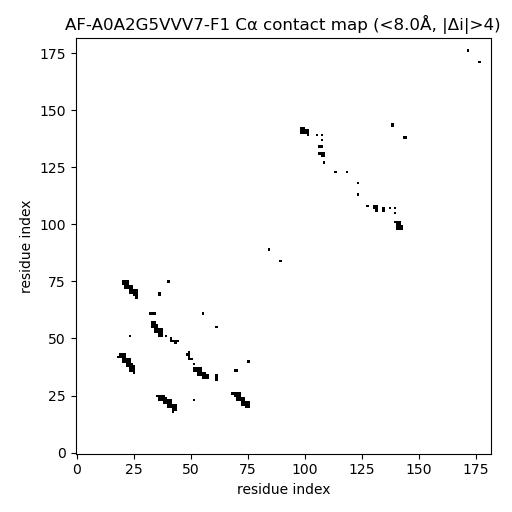83.12 107 ARG A C 1
ATOM 845 O O . ARG A 1 107 ? -2.489 7.804 14.668 1.00 83.12 107 ARG A O 1
ATOM 852 N N . PRO A 1 108 ? -3.940 6.320 15.542 1.00 84.31 108 PRO A N 1
ATOM 853 C CA . PRO A 1 108 ? -5.018 6.654 14.609 1.00 84.31 108 PRO A CA 1
ATOM 854 C C . PRO A 1 108 ? -5.379 8.150 14.595 1.00 84.31 108 PRO A C 1
ATOM 856 O O . PRO A 1 108 ? -5.869 8.670 13.601 1.00 84.31 108 PRO A O 1
ATOM 859 N N . LEU A 1 109 ? -5.115 8.866 15.694 1.00 84.88 109 LEU A N 1
ATOM 860 C CA . LEU A 1 109 ? -5.344 10.308 15.804 1.00 84.88 109 LEU A CA 1
ATOM 861 C C . LEU A 1 109 ? -4.520 11.153 14.831 1.00 84.88 109 LEU A C 1
ATOM 863 O O . LEU A 1 109 ? -4.967 12.245 14.492 1.00 84.88 109 LEU A O 1
ATOM 867 N N . ASP A 1 110 ? -3.358 10.677 14.386 1.00 83.94 110 ASP A N 1
ATOM 868 C CA . ASP A 1 110 ? -2.504 11.439 13.469 1.00 83.94 110 ASP A CA 1
ATOM 869 C C . ASP A 1 110 ? -3.135 11.544 12.070 1.00 83.94 110 ASP A C 1
ATOM 871 O O . ASP A 1 110 ? -2.865 12.486 11.325 1.00 83.94 110 ASP A O 1
ATOM 875 N N . GLU A 1 111 ? -4.027 10.608 11.732 1.00 82.62 111 GLU A N 1
ATOM 876 C CA . GLU A 1 111 ? -4.757 10.580 10.463 1.00 82.62 111 GLU A CA 1
ATOM 877 C C . GLU A 1 111 ? -6.140 11.249 10.545 1.00 82.62 111 GLU A C 1
ATOM 879 O O . GLU A 1 111 ? -6.717 11.620 9.520 1.00 82.62 111 GLU A O 1
ATOM 884 N N . ILE A 1 112 ? -6.688 11.431 11.751 1.00 84.00 112 ILE A N 1
ATOM 885 C CA . ILE A 1 112 ? -8.048 11.942 11.958 1.00 84.00 112 ILE A CA 1
ATOM 886 C C . ILE A 1 112 ? -8.013 13.442 12.275 1.00 84.00 112 ILE A C 1
ATOM 888 O O . ILE A 1 112 ? -7.686 13.863 13.385 1.00 84.00 112 ILE A O 1
ATOM 892 N N . ASP A 1 113 ? -8.467 14.274 11.333 1.00 84.69 113 ASP A N 1
ATOM 893 C CA . ASP A 1 113 ? -8.644 15.709 11.581 1.00 84.69 113 ASP A CA 1
ATOM 894 C C . ASP A 1 113 ? -9.973 16.010 12.301 1.00 84.69 113 ASP A C 1
ATOM 896 O O . ASP A 1 113 ? -11.039 16.134 11.693 1.00 84.69 113 ASP A O 1
ATOM 900 N N . LEU A 1 114 ? -9.906 16.184 13.623 1.00 83.25 114 LEU A N 1
ATOM 901 C CA . LEU A 1 114 ? -11.057 16.557 14.455 1.00 83.25 114 LEU A CA 1
ATOM 902 C C . LEU A 1 114 ? -11.384 18.061 14.415 1.00 83.25 114 LEU A C 1
ATOM 904 O O . LEU A 1 114 ? -12.372 18.479 15.026 1.00 83.25 114 LEU A O 1
ATOM 908 N N . LYS A 1 115 ? -10.591 18.903 13.728 1.00 83.56 115 LYS A N 1
ATOM 909 C CA . LYS A 1 115 ? -10.781 20.367 13.750 1.00 83.56 115 LYS A CA 1
ATOM 910 C C . LYS A 1 115 ? -12.088 20.808 13.106 1.00 83.56 115 LYS A C 1
ATOM 912 O O . LYS A 1 115 ? -12.711 21.744 13.601 1.00 83.56 115 LYS A O 1
ATOM 917 N N . LYS A 1 116 ? -12.510 20.112 12.051 1.00 84.12 116 LYS A N 1
ATOM 918 C CA . LYS A 1 116 ? -13.727 20.402 11.274 1.00 84.12 116 LYS A CA 1
ATOM 919 C C . LYS A 1 116 ? -14.998 19.775 11.855 1.00 84.12 116 LYS A C 1
ATOM 921 O O . LYS A 1 116 ? -16.043 19.820 11.213 1.00 84.12 116 LYS A O 1
ATOM 926 N N . SER A 1 117 ? -14.920 19.150 13.029 1.00 85.50 117 SER A N 1
ATOM 927 C CA . SER A 1 117 ? -16.071 18.472 13.623 1.00 85.50 117 SER A CA 1
ATOM 928 C C . SER A 1 117 ? -17.027 19.459 14.308 1.00 85.50 117 SER A C 1
ATOM 930 O O . SER A 1 117 ? -16.620 20.515 14.790 1.00 85.50 117 SER A O 1
ATOM 932 N N . ILE A 1 118 ? -18.308 19.081 14.365 1.00 91.56 118 ILE A N 1
ATOM 933 C CA . ILE A 1 118 ? -19.394 19.835 15.022 1.00 91.56 118 ILE A CA 1
ATOM 934 C C . ILE A 1 118 ? -19.319 19.694 16.564 1.00 91.56 118 ILE A C 1
ATOM 936 O O . ILE A 1 118 ? -20.082 20.325 17.289 1.00 91.56 118 ILE A O 1
ATOM 940 N N . LEU A 1 119 ? -18.398 18.873 17.087 1.00 88.94 119 LEU A N 1
ATOM 941 C CA . LEU A 1 119 ? -18.270 18.596 18.520 1.00 88.94 119 LEU A CA 1
ATOM 942 C C . LEU A 1 119 ? -17.714 19.796 19.291 1.00 88.94 119 LEU A C 1
ATOM 944 O O . LEU A 1 119 ? -16.769 20.461 18.841 1.00 88.94 119 LEU A O 1
ATOM 948 N N . THR A 1 120 ? -18.239 19.989 20.504 1.00 92.19 120 THR A N 1
ATOM 949 C CA . THR A 1 120 ? -17.680 20.929 21.484 1.00 92.19 120 THR A CA 1
ATOM 950 C C . THR A 1 120 ? -16.286 20.486 21.944 1.00 92.19 120 THR A C 1
ATOM 952 O O . THR A 1 120 ? -15.875 19.343 21.724 1.00 92.19 120 THR A O 1
ATOM 955 N N . GLU A 1 121 ? -15.526 21.381 22.579 1.00 90.12 121 GLU A N 1
ATOM 956 C CA . GLU A 1 121 ? -14.157 21.083 23.027 1.00 90.12 121 GLU A CA 1
ATOM 957 C C . GLU A 1 121 ? -14.101 19.899 24.006 1.00 90.12 121 GLU A C 1
ATOM 959 O O . GLU A 1 121 ? -13.279 18.996 23.833 1.00 90.12 121 GLU A O 1
ATOM 964 N N . ASP A 1 122 ? -15.027 19.837 24.968 1.00 92.12 122 ASP A N 1
ATOM 965 C CA . ASP A 1 122 ? -15.112 18.728 25.927 1.00 92.12 122 ASP A CA 1
ATOM 966 C C . ASP A 1 122 ? -15.440 17.394 25.247 1.00 92.12 122 ASP A C 1
ATOM 968 O O . ASP A 1 122 ? -14.800 16.374 25.513 1.00 92.12 122 ASP A O 1
ATOM 972 N N . GLN A 1 123 ? -16.395 17.397 24.313 1.00 91.44 123 GLN A N 1
ATOM 973 C CA . GLN A 1 123 ? -16.765 16.204 23.545 1.00 91.44 123 GLN A CA 1
ATOM 974 C C . GLN A 1 123 ? -15.615 15.727 22.660 1.00 91.44 123 GLN A C 1
ATOM 976 O O . GLN A 1 123 ? -15.385 14.527 22.516 1.00 91.44 123 GLN A O 1
ATOM 981 N N . ARG A 1 124 ? -14.849 16.659 22.090 1.00 90.50 124 ARG A N 1
ATOM 982 C CA . ARG A 1 124 ? -13.659 16.343 21.299 1.00 90.50 124 ARG A CA 1
ATOM 983 C C . ARG A 1 124 ? -12.585 15.688 22.155 1.00 90.50 124 ARG A C 1
ATOM 985 O O . ARG A 1 124 ? -11.988 14.708 21.721 1.00 90.50 124 ARG A O 1
ATOM 992 N N . LYS A 1 125 ? -12.377 16.181 23.376 1.00 90.31 125 LYS A N 1
ATOM 993 C CA . LYS A 1 125 ? -11.445 15.578 24.333 1.00 90.31 125 LYS A CA 1
ATOM 994 C C . LYS A 1 125 ? -11.870 14.158 24.713 1.00 90.31 125 LYS A C 1
ATOM 996 O O . LYS A 1 125 ? -11.033 13.260 24.719 1.00 90.31 125 LYS A O 1
ATOM 1001 N N . GLN A 1 126 ? -13.163 13.937 24.952 1.00 92.56 126 GLN A N 1
ATOM 1002 C CA . GLN A 1 126 ? -13.704 12.594 25.188 1.00 92.56 126 GLN A CA 1
ATOM 1003 C C . GLN A 1 126 ? -13.511 11.673 23.976 1.00 92.56 126 GLN A C 1
ATOM 1005 O O . GLN A 1 126 ? -13.108 10.526 24.134 1.00 92.56 126 GLN A O 1
ATOM 1010 N N . MET A 1 127 ? -13.735 12.177 22.762 1.00 89.69 127 MET A N 1
ATOM 1011 C CA . MET A 1 127 ? -13.534 11.409 21.532 1.00 89.69 127 MET A CA 1
ATOM 1012 C C . MET A 1 127 ? -12.070 10.977 21.359 1.00 89.69 127 MET A C 1
ATOM 1014 O O . MET A 1 127 ? -11.800 9.823 21.036 1.00 89.69 127 MET A O 1
ATOM 1018 N N . VAL A 1 128 ? -11.124 11.886 21.611 1.00 90.06 128 VAL A N 1
ATOM 1019 C CA . VAL A 1 128 ? -9.680 11.599 21.573 1.00 90.06 128 VAL A CA 1
ATOM 1020 C C . VAL A 1 128 ? -9.316 10.477 22.546 1.00 90.06 128 VAL A C 1
ATOM 1022 O O . VAL A 1 128 ? -8.565 9.569 22.190 1.00 90.06 128 VAL A O 1
ATOM 1025 N N . GLU A 1 129 ? -9.878 10.515 23.752 1.00 91.38 129 GLU A N 1
ATOM 1026 C CA . GLU A 1 129 ? -9.665 9.492 24.774 1.00 91.38 129 GLU A CA 1
ATOM 1027 C C . GLU A 1 129 ? -10.176 8.115 24.313 1.00 91.38 129 GLU A C 1
ATOM 1029 O O . GLU A 1 129 ? -9.443 7.129 24.375 1.00 91.38 129 GLU A O 1
ATOM 1034 N N . VAL A 1 130 ? -11.388 8.051 23.752 1.00 92.25 130 VAL A N 1
ATOM 1035 C CA . VAL A 1 130 ? -11.985 6.804 23.234 1.00 92.25 130 VAL A CA 1
ATOM 1036 C C . VAL A 1 130 ? -11.160 6.215 22.085 1.00 92.25 130 VAL A C 1
ATOM 1038 O O . VAL A 1 130 ? -10.908 5.009 22.060 1.00 92.25 130 VAL A O 1
ATOM 1041 N N . ILE A 1 131 ? -10.698 7.052 21.151 1.00 90.38 131 ILE A N 1
ATOM 1042 C CA . ILE A 1 131 ? -9.858 6.609 20.026 1.00 90.38 131 ILE A CA 1
ATOM 1043 C C . ILE A 1 131 ? -8.539 6.020 20.544 1.00 90.38 131 ILE A C 1
ATOM 1045 O O . ILE A 1 131 ? -8.109 4.959 20.089 1.00 90.38 131 ILE A O 1
ATOM 1049 N N . ASN A 1 132 ? -7.915 6.672 21.530 1.00 87.25 132 ASN A N 1
ATOM 1050 C CA . ASN A 1 132 ? -6.674 6.190 22.137 1.00 87.25 132 ASN A CA 1
ATOM 1051 C C . ASN A 1 132 ? -6.843 4.875 22.902 1.00 87.25 132 ASN A C 1
ATOM 1053 O O . ASN A 1 132 ? -5.917 4.063 22.910 1.00 87.25 132 ASN A O 1
ATOM 1057 N N . GLN A 1 133 ? -7.998 4.656 23.530 1.00 90.94 133 GLN A N 1
ATOM 1058 C CA . GLN A 1 133 ? -8.300 3.415 24.247 1.00 90.94 133 GLN A CA 1
ATOM 1059 C C . GLN A 1 133 ? -8.568 2.245 23.290 1.00 90.94 133 GLN A C 1
ATOM 1061 O O . GLN A 1 133 ? -8.184 1.112 23.576 1.00 90.94 133 GLN A O 1
ATOM 1066 N N . HIS A 1 134 ? -9.171 2.510 22.128 1.00 88.56 134 HIS A N 1
ATOM 1067 C CA . HIS A 1 134 ? -9.590 1.483 21.170 1.00 88.56 134 HIS A CA 1
ATOM 1068 C C . HIS A 1 134 ? -8.796 1.509 19.856 1.00 88.56 134 HIS A C 1
ATOM 1070 O O . HIS A 1 134 ? -9.372 1.379 18.778 1.00 88.56 134 HIS A O 1
ATOM 1076 N N . LYS A 1 135 ? -7.461 1.608 19.922 1.00 84.88 135 LYS A N 1
ATOM 1077 C CA . LYS A 1 135 ? -6.599 1.659 18.720 1.00 84.88 135 LYS A CA 1
ATOM 1078 C C . LYS A 1 135 ? -6.824 0.495 17.751 1.00 84.88 135 LYS A C 1
ATOM 1080 O O . LYS A 1 135 ? -6.866 0.709 16.550 1.00 84.88 135 LYS A O 1
ATOM 1085 N N . ALA A 1 136 ? -7.024 -0.715 18.278 1.00 82.69 136 ALA A N 1
ATOM 1086 C CA . ALA A 1 136 ? -7.232 -1.929 17.483 1.00 82.69 136 ALA A CA 1
ATOM 1087 C C . ALA A 1 136 ? -8.579 -1.974 16.733 1.00 82.69 136 ALA A C 1
ATOM 1089 O O . ALA A 1 136 ? -8.792 -2.868 15.920 1.00 82.69 136 ALA A O 1
ATOM 1090 N N . ALA A 1 137 ? -9.503 -1.051 17.020 1.00 85.31 137 ALA A N 1
ATOM 1091 C CA . ALA A 1 137 ? -10.755 -0.931 16.275 1.00 85.31 137 ALA A CA 1
ATOM 1092 C C . ALA A 1 137 ? -10.576 -0.185 14.940 1.00 85.31 137 ALA A C 1
ATOM 1094 O O . ALA A 1 137 ? -11.458 -0.249 14.085 1.00 85.31 137 ALA A O 1
ATOM 1095 N N . PHE A 1 138 ? -9.457 0.522 14.767 1.00 85.69 138 PHE A N 1
ATOM 1096 C CA . PHE A 1 138 ? -9.118 1.242 13.546 1.00 85.69 138 PHE A CA 1
ATOM 1097 C C . PHE A 1 138 ? -8.162 0.411 12.694 1.00 85.69 138 PHE A C 1
ATOM 1099 O O . PHE A 1 138 ? -7.344 -0.346 13.213 1.00 85.69 138 PHE A O 1
ATOM 1106 N N . VAL A 1 139 ? -8.272 0.565 11.376 1.00 85.00 139 VAL A N 1
ATOM 1107 C CA . VAL A 1 139 ? -7.342 -0.054 10.429 1.00 85.00 139 VAL A CA 1
ATOM 1108 C C . VAL A 1 139 ? -6.025 0.707 10.507 1.00 85.00 139 VAL A C 1
ATOM 1110 O O . VAL A 1 139 ? -6.012 1.921 10.320 1.00 85.00 139 VAL A O 1
ATOM 1113 N N . ALA A 1 140 ? -4.940 0.004 10.821 1.00 82.94 140 ALA A N 1
ATOM 1114 C CA . ALA A 1 140 ? -3.603 0.576 10.848 1.00 82.94 140 ALA A CA 1
ATOM 1115 C C . ALA A 1 140 ? -2.982 0.556 9.431 1.00 82.94 140 ALA A C 1
ATOM 1117 O O . ALA A 1 140 ? -3.566 -0.010 8.499 1.00 82.94 140 ALA A O 1
ATOM 1118 N N . PRO A 1 141 ? -1.794 1.158 9.227 1.00 81.31 141 PRO A N 1
ATOM 1119 C CA . PRO A 1 141 ? -1.122 1.172 7.930 1.00 81.31 141 PRO A CA 1
ATOM 1120 C C . PRO A 1 141 ? -0.789 -0.229 7.405 1.00 81.31 141 PRO A C 1
ATOM 1122 O O . PRO A 1 141 ? -0.573 -0.387 6.207 1.00 81.31 141 PRO A O 1
ATOM 1125 N N . ASP A 1 142 ? -0.799 -1.242 8.276 1.00 81.25 142 ASP A N 1
ATOM 1126 C CA . ASP A 1 142 ? -0.674 -2.660 7.926 1.00 81.25 142 ASP A CA 1
ATOM 1127 C C . ASP A 1 142 ? -1.821 -3.208 7.074 1.00 81.25 142 ASP A C 1
ATOM 1129 O O . ASP A 1 142 ? -1.702 -4.310 6.539 1.00 81.25 142 ASP A O 1
ATOM 1133 N N . GLY A 1 143 ? -2.923 -2.465 6.928 1.00 79.19 143 GLY A N 1
ATOM 1134 C CA . GLY A 1 143 ? -4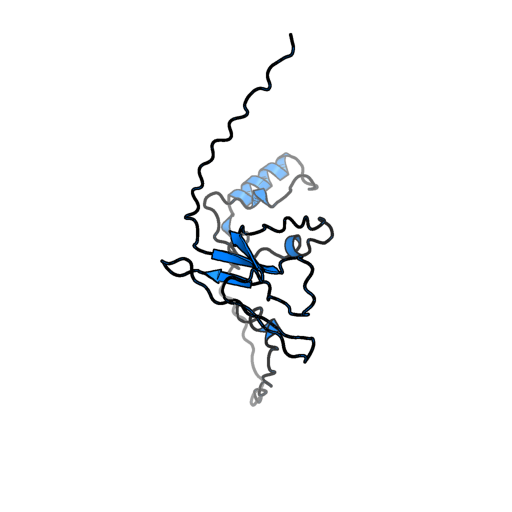.074 -2.885 6.136 1.00 79.19 143 GLY A CA 1
ATOM 1135 C C . GLY A 1 143 ? -4.767 -4.132 6.687 1.00 79.19 143 GLY A C 1
ATOM 1136 O O . GLY A 1 143 ? -5.535 -4.770 5.961 1.00 79.19 143 GLY A O 1
ATOM 1137 N N . ASN A 1 144 ? -4.514 -4.496 7.948 1.00 81.19 144 ASN A N 1
ATOM 1138 C CA . ASN A 1 144 ? -5.116 -5.670 8.561 1.00 81.19 144 ASN A CA 1
ATOM 1139 C C . ASN A 1 144 ? -6.608 -5.423 8.806 1.00 81.19 144 ASN A C 1
ATOM 1141 O O . ASN A 1 144 ? -7.013 -4.661 9.686 1.00 81.19 144 ASN A O 1
ATOM 1145 N N . LEU A 1 145 ? -7.445 -6.092 8.012 1.00 80.75 145 LEU A N 1
ATOM 1146 C CA . LEU A 1 145 ? -8.892 -6.065 8.180 1.00 8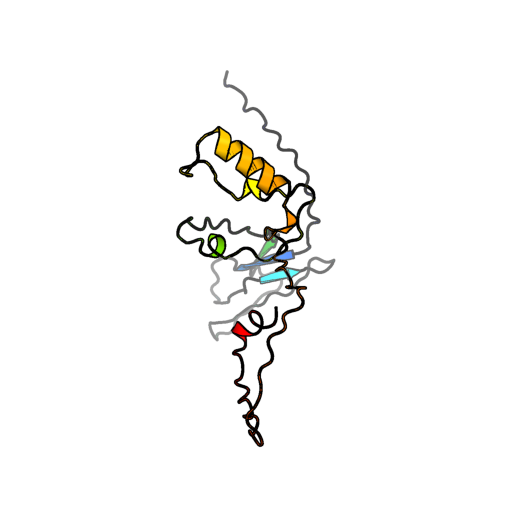0.75 145 LEU A CA 1
ATOM 1147 C C . LEU A 1 145 ? -9.303 -6.942 9.368 1.00 80.75 145 LEU A C 1
ATOM 1149 O O . LEU A 1 145 ? -8.794 -8.045 9.560 1.00 80.75 145 LEU A O 1
ATOM 1153 N N . GLY A 1 146 ? -10.261 -6.459 10.158 1.00 81.94 146 GLY A N 1
ATOM 1154 C CA . GLY A 1 146 ? -10.803 -7.220 11.279 1.00 81.94 146 GLY A CA 1
ATOM 1155 C C . GLY A 1 146 ? -11.542 -8.487 10.829 1.00 81.94 146 GLY A C 1
ATOM 1156 O O . GLY A 1 146 ? -12.269 -8.483 9.836 1.00 81.94 146 GLY A O 1
ATOM 1157 N N . CYS A 1 147 ? -11.411 -9.561 11.609 1.00 84.12 147 CYS A N 1
ATOM 1158 C CA . CYS A 1 147 ? -12.157 -10.807 11.424 1.00 84.12 147 CYS A CA 1
ATOM 1159 C C . CYS A 1 147 ? -13.333 -10.879 12.405 1.00 84.12 147 CYS A C 1
ATOM 1161 O O . CYS A 1 147 ? -13.150 -10.768 13.619 1.00 84.12 147 CYS A O 1
ATOM 1163 N N . TYR A 1 148 ? -14.549 -11.104 11.897 1.00 87.38 148 TYR A N 1
ATOM 1164 C CA . TYR A 1 148 ? -15.708 -11.342 12.756 1.00 87.38 148 TYR A CA 1
ATOM 1165 C C . TYR A 1 148 ? -15.597 -12.714 13.436 1.00 87.38 148 TYR A C 1
ATOM 1167 O O . TYR A 1 148 ? -15.684 -13.751 12.781 1.00 87.38 148 TYR A O 1
ATOM 1175 N N . ASN A 1 149 ? -15.450 -12.707 14.762 1.00 87.31 149 ASN A N 1
ATOM 1176 C CA . ASN A 1 149 ? -15.305 -13.912 15.591 1.00 87.31 149 ASN A CA 1
ATOM 1177 C C . ASN A 1 149 ? -16.577 -14.260 16.385 1.00 87.31 149 ASN A C 1
ATOM 1179 O O . ASN A 1 149 ? -16.524 -15.021 17.350 1.00 87.31 149 ASN A O 1
ATOM 1183 N N . GLY A 1 150 ? -17.720 -13.671 16.028 1.00 91.75 150 GLY A N 1
ATOM 1184 C CA . GLY A 1 150 ? -18.979 -13.945 16.712 1.00 91.75 150 GLY A CA 1
ATOM 1185 C C . GLY A 1 150 ? -19.606 -15.292 16.320 1.00 91.75 150 GLY A C 1
ATOM 1186 O O . GLY A 1 150 ? -19.120 -15.989 15.426 1.00 91.75 150 GLY A O 1
ATOM 1187 N N . PRO A 1 151 ? -20.710 -15.674 16.982 1.00 93.12 151 PRO A N 1
ATOM 1188 C CA . PRO A 1 151 ? -21.339 -16.982 16.795 1.00 93.12 151 PRO A CA 1
ATOM 1189 C C . PRO A 1 151 ? -22.124 -17.100 15.480 1.00 93.12 151 PRO A C 1
ATOM 1191 O O . PRO A 1 151 ? -22.407 -18.209 15.031 1.00 93.12 151 PRO A O 1
ATOM 1194 N N . ILE A 1 152 ? -22.496 -15.973 14.865 1.00 92.38 152 ILE A N 1
ATOM 1195 C CA . ILE A 1 152 ? -23.302 -15.954 13.645 1.00 92.38 152 ILE A CA 1
ATOM 1196 C C . ILE A 1 152 ? -22.410 -16.294 12.455 1.00 92.38 152 ILE A C 1
ATOM 1198 O O . ILE A 1 152 ? -21.432 -15.610 12.169 1.00 92.38 152 ILE A O 1
ATOM 1202 N N . ARG A 1 153 ? -22.777 -17.340 11.720 1.00 90.00 153 ARG A N 1
ATOM 1203 C CA . ARG A 1 153 ? -22.154 -17.685 10.444 1.00 90.00 153 ARG A CA 1
ATOM 1204 C C . ARG A 1 153 ? -23.226 -17.680 9.372 1.00 90.00 153 ARG A C 1
ATOM 1206 O O . ARG A 1 153 ? -24.285 -18.273 9.556 1.00 90.00 153 ARG A O 1
ATOM 1213 N N . HIS A 1 154 ? -22.958 -17.005 8.261 1.00 90.69 154 HIS A N 1
ATOM 1214 C CA . HIS A 1 154 ? -23.851 -17.052 7.112 1.00 90.69 154 HIS A CA 1
ATOM 1215 C C . HIS A 1 154 ? -23.796 -18.449 6.491 1.00 90.69 154 HIS A C 1
ATOM 1217 O O . HIS A 1 154 ? -22.725 -18.924 6.115 1.00 90.69 154 HIS A O 1
ATOM 1223 N N . GLN A 1 155 ? -24.951 -19.098 6.386 1.00 91.69 155 GLN A N 1
ATOM 1224 C CA . GLN A 1 155 ? -25.114 -20.357 5.672 1.00 91.69 155 GLN A CA 1
ATOM 1225 C C . GLN A 1 155 ? -25.884 -20.080 4.382 1.00 91.69 155 GLN A C 1
ATOM 1227 O O . GLN A 1 155 ? -26.962 -19.492 4.413 1.00 91.69 155 GLN A O 1
ATOM 1232 N N . ILE A 1 156 ? -25.314 -20.482 3.246 1.00 91.19 156 ILE A N 1
ATOM 1233 C CA . ILE A 1 156 ? -25.978 -20.402 1.944 1.00 91.19 156 ILE A CA 1
ATOM 1234 C C . ILE A 1 156 ? -26.482 -21.803 1.619 1.00 91.19 156 ILE A C 1
ATOM 1236 O O . ILE A 1 156 ? -25.694 -22.707 1.343 1.00 91.19 156 ILE A O 1
ATOM 1240 N N . GLU A 1 157 ? -27.795 -21.991 1.702 1.00 90.88 157 GLU A N 1
ATOM 1241 C CA . GLU A 1 157 ? -28.431 -23.260 1.366 1.00 90.88 157 GLU A CA 1
ATOM 1242 C C . GLU A 1 157 ? -28.666 -23.352 -0.141 1.00 90.88 157 GLU A C 1
ATOM 1244 O O . GLU A 1 157 ? -29.214 -22.444 -0.768 1.00 90.88 157 GLU A O 1
ATOM 1249 N N . PHE A 1 158 ? -28.251 -24.470 -0.728 1.00 89.12 158 PHE A N 1
ATOM 1250 C CA . PHE A 1 158 ? -28.541 -24.769 -2.122 1.00 89.12 158 PHE A CA 1
ATOM 1251 C C . PHE A 1 158 ? -29.891 -25.474 -2.237 1.00 89.12 158 PHE A C 1
ATOM 1253 O O . PHE A 1 158 ? -30.266 -26.290 -1.394 1.00 89.12 158 PHE A O 1
ATOM 1260 N N . ILE A 1 159 ? -30.605 -25.194 -3.326 1.00 91.56 159 ILE A N 1
ATOM 1261 C CA . ILE A 1 159 ? -31.796 -25.958 -3.705 1.00 91.56 159 ILE A CA 1
ATOM 1262 C C . ILE A 1 159 ? -31.371 -27.420 -3.921 1.00 91.56 159 ILE A C 1
ATOM 1264 O O . ILE A 1 159 ? -30.291 -27.681 -4.461 1.00 91.56 159 ILE A O 1
ATOM 1268 N N . LYS A 1 160 ? -32.208 -28.379 -3.504 1.00 87.12 160 LYS A N 1
ATOM 1269 C CA . LYS A 1 160 ? -31.960 -29.807 -3.759 1.00 87.12 160 LYS A CA 1
ATOM 1270 C C . LYS A 1 160 ? -31.741 -30.034 -5.261 1.00 87.12 160 LYS A C 1
ATOM 1272 O O . LYS A 1 160 ? -32.482 -29.498 -6.080 1.00 87.12 160 LYS A O 1
ATOM 1277 N N . ASP A 1 161 ? -30.687 -30.778 -5.593 1.00 88.50 161 ASP A N 1
ATOM 1278 C CA . ASP A 1 161 ? -30.242 -31.095 -6.960 1.00 88.50 161 ASP A CA 1
ATOM 1279 C C . ASP A 1 161 ? -29.754 -29.905 -7.812 1.00 88.50 161 ASP A C 1
ATOM 1281 O O . ASP A 1 161 ? -29.615 -30.016 -9.036 1.00 88.50 161 ASP A O 1
ATOM 1285 N N . ALA A 1 162 ? -29.429 -28.767 -7.188 1.00 86.94 162 ALA A N 1
ATOM 1286 C CA . ALA A 1 162 ? -28.791 -27.656 -7.886 1.00 86.94 162 ALA A CA 1
ATOM 1287 C C . ALA A 1 162 ? -27.431 -28.079 -8.473 1.00 86.94 162 ALA A C 1
ATOM 1289 O O . ALA A 1 162 ? -26.522 -28.513 -7.764 1.00 86.94 162 ALA A O 1
ATOM 1290 N N . LYS A 1 163 ? -27.268 -27.913 -9.789 1.00 88.12 163 LYS A N 1
ATOM 1291 C CA . LYS A 1 163 ? -25.985 -28.135 -10.466 1.00 88.12 163 LYS A CA 1
ATOM 1292 C C . LYS A 1 163 ? -25.076 -26.930 -10.234 1.00 88.12 163 LYS A C 1
ATOM 1294 O O . LYS A 1 163 ? -25.460 -25.807 -10.555 1.00 88.12 163 LYS A O 1
ATOM 1299 N N . MET A 1 164 ? -23.864 -27.162 -9.727 1.00 86.31 164 MET A N 1
ATOM 1300 C CA . MET A 1 164 ? -22.850 -26.109 -9.641 1.00 86.31 164 MET A CA 1
ATOM 1301 C C . MET A 1 164 ? -22.505 -25.608 -11.052 1.00 86.31 164 MET A C 1
ATOM 1303 O O . MET A 1 164 ? -22.161 -26.420 -11.917 1.00 86.31 164 MET A O 1
ATOM 1307 N N . PRO A 1 165 ? -22.585 -24.293 -11.315 1.00 88.50 165 PRO A N 1
ATOM 1308 C CA . PRO A 1 165 ? -22.166 -23.755 -12.597 1.00 88.50 165 PRO A CA 1
ATOM 1309 C C . PRO A 1 165 ? -20.651 -23.921 -12.741 1.00 88.50 165 PRO A C 1
ATOM 1311 O O . PRO A 1 165 ? -19.889 -23.535 -11.856 1.00 88.50 165 PRO A O 1
ATOM 1314 N N . ALA A 1 166 ? -20.204 -24.478 -13.867 1.00 85.75 166 ALA A N 1
ATOM 1315 C CA . ALA A 1 166 ? -18.782 -24.535 -14.177 1.00 85.75 166 ALA A CA 1
ATOM 1316 C C . ALA A 1 166 ? -18.275 -23.106 -14.450 1.00 85.75 166 ALA A C 1
ATOM 1318 O O . ALA A 1 166 ? -18.765 -22.464 -15.390 1.00 85.75 166 ALA A O 1
ATOM 1319 N N . PRO A 1 167 ? -17.325 -22.577 -13.657 1.00 84.31 167 PRO A N 1
ATOM 1320 C CA . PRO A 1 167 ? -16.793 -21.248 -13.905 1.00 84.31 167 PRO A CA 1
ATOM 1321 C C . PRO A 1 167 ? -16.051 -21.232 -15.244 1.00 84.31 167 PRO A C 1
ATOM 1323 O O . PRO A 1 167 ? -15.267 -22.128 -15.564 1.00 84.31 167 PRO A O 1
ATOM 1326 N N . ARG A 1 168 ? -16.286 -20.190 -16.045 1.00 83.06 168 ARG A N 1
ATOM 1327 C CA . ARG A 1 168 ? -15.447 -19.903 -17.211 1.00 83.06 168 ARG A CA 1
ATOM 1328 C C . ARG A 1 168 ? -14.215 -19.153 -16.724 1.00 83.06 168 ARG A C 1
ATOM 1330 O O . ARG A 1 168 ? -14.300 -17.975 -16.390 1.00 83.06 168 ARG A O 1
ATOM 1337 N N . ASN A 1 169 ? -13.073 -19.829 -16.697 1.00 79.75 169 ASN A N 1
ATOM 1338 C CA . ASN A 1 169 ? -11.804 -19.201 -16.343 1.00 79.75 169 ASN A CA 1
ATOM 1339 C C . ASN A 1 169 ? -11.335 -18.318 -17.507 1.00 79.75 169 ASN A C 1
ATOM 1341 O O . ASN A 1 169 ? -10.721 -18.797 -18.463 1.00 79.75 169 ASN A O 1
ATOM 1345 N N . TYR A 1 170 ? -11.644 -17.024 -17.449 1.00 82.25 170 TYR A N 1
ATOM 1346 C CA . TYR A 1 170 ? -11.102 -16.055 -18.397 1.00 82.25 170 TYR A CA 1
ATOM 1347 C C . TYR A 1 170 ? -9.626 -15.793 -18.093 1.00 82.25 170 TYR A C 1
ATOM 1349 O O . TYR A 1 170 ? -9.205 -15.730 -16.937 1.00 82.25 170 TYR A O 1
ATOM 1357 N N . ARG A 1 171 ? -8.813 -15.630 -19.141 1.00 77.81 171 ARG A N 1
ATOM 1358 C CA . ARG A 1 171 ? -7.402 -15.271 -18.972 1.00 77.81 171 ARG A CA 1
ATOM 1359 C C . ARG A 1 171 ? -7.305 -13.827 -18.490 1.00 77.81 171 ARG A C 1
ATOM 1361 O O . ARG A 1 171 ? -7.713 -12.916 -19.203 1.00 77.81 171 ARG A O 1
ATOM 1368 N N . VAL A 1 172 ? -6.685 -13.623 -17.330 1.00 82.38 172 VAL A N 1
ATOM 1369 C CA . VAL A 1 172 ? -6.272 -12.287 -16.883 1.00 82.38 172 VAL A CA 1
ATOM 1370 C C . VAL A 1 172 ? -5.146 -11.795 -17.812 1.00 82.38 172 VAL A C 1
ATOM 1372 O O . VAL A 1 172 ? -4.151 -12.522 -17.974 1.00 82.38 172 VAL A O 1
ATOM 1375 N N . PRO A 1 173 ? -5.283 -10.616 -18.453 1.00 85.75 173 PRO A N 1
ATOM 1376 C CA . PRO A 1 173 ? -4.231 -10.016 -19.275 1.00 85.75 173 PRO A CA 1
ATOM 1377 C C . PRO A 1 173 ? -2.928 -9.855 -18.489 1.00 85.75 173 PRO A C 1
ATOM 1379 O O . PRO A 1 173 ? -2.980 -9.496 -17.318 1.00 85.75 173 PRO A O 1
ATOM 1382 N N . LEU A 1 174 ? -1.772 -10.075 -19.132 1.00 80.75 174 LEU A N 1
ATOM 1383 C CA . LEU A 1 174 ? -0.453 -10.075 -18.471 1.00 80.75 174 LEU A CA 1
ATOM 1384 C C . LEU A 1 174 ? -0.230 -8.844 -17.578 1.00 80.75 174 LEU A C 1
ATOM 1386 O O . LEU A 1 174 ? 0.147 -9.008 -16.428 1.00 80.75 174 LEU A O 1
ATOM 1390 N N . LYS A 1 175 ? -0.580 -7.647 -18.068 1.00 77.00 175 LYS A N 1
ATOM 1391 C CA . LYS A 1 175 ? -0.430 -6.376 -17.337 1.00 77.00 175 LYS A CA 1
ATOM 1392 C C . LYS A 1 175 ? -1.211 -6.297 -16.017 1.00 77.00 175 LYS A C 1
ATOM 1394 O O . LYS A 1 175 ? -0.808 -5.560 -15.138 1.00 77.00 175 LYS A O 1
ATOM 1399 N N . ARG A 1 176 ? -2.321 -7.034 -15.883 1.00 74.38 176 ARG A N 1
ATOM 1400 C CA . ARG A 1 176 ? -3.186 -7.024 -14.684 1.00 74.38 176 ARG A CA 1
ATOM 1401 C C . ARG A 1 176 ? -2.947 -8.216 -13.763 1.00 74.38 176 ARG A C 1
ATOM 1403 O O . ARG A 1 176 ? -3.611 -8.352 -12.743 1.00 74.38 176 ARG A O 1
ATOM 1410 N N . ARG A 1 177 ? -2.045 -9.131 -14.130 1.00 80.44 177 ARG A N 1
ATOM 1411 C CA . ARG A 1 177 ? -1.764 -10.305 -13.293 1.00 80.44 177 ARG A CA 1
ATOM 1412 C C . ARG A 1 177 ? -1.063 -9.915 -12.004 1.00 80.44 177 ARG A C 1
ATOM 1414 O O . ARG A 1 177 ? -1.355 -10.520 -10.982 1.00 80.44 177 ARG A O 1
ATOM 1421 N N . ASP A 1 178 ? -0.195 -8.912 -12.059 1.00 76.19 178 ASP A N 1
ATOM 1422 C CA . ASP A 1 178 ? 0.536 -8.442 -10.883 1.00 76.19 178 ASP A CA 1
ATOM 1423 C C . ASP A 1 178 ? -0.389 -7.738 -9.880 1.00 76.19 178 ASP A C 1
ATOM 1425 O O . ASP A 1 178 ? -0.214 -7.908 -8.679 1.00 76.19 178 ASP A O 1
ATOM 1429 N N . GLU A 1 179 ? -1.431 -7.051 -10.364 1.00 73.44 179 GLU A N 1
ATOM 1430 C CA . GLU A 1 179 ? -2.483 -6.448 -9.531 1.00 73.44 179 GLU A CA 1
ATOM 1431 C C . GLU A 1 179 ? -3.343 -7.500 -8.814 1.00 73.44 179 GLU A C 1
ATOM 1433 O O . GLU A 1 179 ? -3.741 -7.292 -7.679 1.00 73.44 179 GLU A O 1
ATOM 1438 N N . VAL A 1 180 ? -3.643 -8.626 -9.475 1.00 72.19 180 VAL A N 1
ATOM 1439 C CA . VAL A 1 180 ? -4.550 -9.672 -8.955 1.00 72.19 180 VAL A CA 1
ATOM 1440 C C . VAL A 1 180 ? -3.828 -10.703 -8.078 1.00 72.19 180 VAL A C 1
ATOM 1442 O O . VAL A 1 180 ? -4.462 -11.433 -7.322 1.00 72.19 180 VAL A O 1
ATOM 1445 N N . ARG A 1 181 ? -2.507 -10.839 -8.229 1.00 72.69 181 ARG A N 1
ATOM 1446 C CA . ARG A 1 181 ? -1.705 -11.853 -7.527 1.00 72.69 181 ARG A CA 1
ATOM 1447 C C . ARG A 1 181 ? -1.376 -11.465 -6.079 1.00 72.69 181 ARG A C 1
ATOM 1449 O O . ARG A 1 181 ? -1.013 -12.354 -5.309 1.00 72.69 181 ARG A O 1
ATOM 1456 N N . LYS A 1 182 ? -1.443 -10.176 -5.747 1.00 49.94 182 LYS A N 1
ATOM 1457 C CA . LYS A 1 182 ? -1.301 -9.654 -4.383 1.00 49.94 182 LYS A CA 1
ATOM 1458 C C . LYS A 1 182 ? -2.663 -9.553 -3.714 1.00 49.94 182 LYS A C 1
ATOM 1460 O O . LYS A 1 182 ? -2.690 -9.798 -2.492 1.00 49.94 182 LYS A O 1
#

Solvent-accessible surface area (backbone atoms only — not comparable to full-atom values): 12819 Å² total; per-residue (Å²): 141,79,86,80,86,79,83,84,81,83,88,74,91,72,83,67,77,81,66,63,36,28,33,35,36,59,49,90,67,95,58,100,61,69,64,46,46,53,73,44,78,44,67,46,51,103,84,69,52,72,91,80,56,74,44,68,85,65,84,62,94,78,85,86,59,91,91,59,87,64,55,43,76,41,77,59,70,84,77,76,77,81,74,80,73,54,78,89,73,48,60,71,81,72,49,82,77,74,65,40,85,64,59,95,84,69,53,75,67,82,78,53,78,68,83,86,51,93,63,54,72,69,57,46,53,53,50,53,50,53,50,69,74,45,52,86,80,51,74,54,57,48,60,62,74,86,77,90,83,66,91,80,72,94,78,86,84,75,63,88,90,65,77,81,79,82,80,82,85,73,83,72,56,78,89,54,43,70,73,71,74,108

Radius of gyration: 33.12 Å; Cα contacts (8 Å, |Δi|>4): 117; chains: 1; bounding box: 77×78×75 Å